Protein AF-A0A2V8X6X8-F1 (afdb_monomer)

Secondary structure (DSSP, 8-state):
-----PPPPPHHHHHHHHHHHHHHHHHT-GGGHHHHHHHHHGGGTTS--TT-HHHHHHHHHHHTHHHHHHHHHHHHHTHHHHHT-TT-SBTTTB----HHHHHHHHHHHHHHHHHHHHHHHHHH-THHHHHHHHHHHHHHHHH-TTT-GGGSTTHHHHGGGGGGHHHHHHHHHTTPPPPPHHHHHHHHHHHHHHHHHHHHHHHHHHHHTT---HHHHH-HHHHHHHHHHHHHHHHHHS--SSSSSSSSSS--

Mean predicted aligned error: 9.73 Å

Sequence (252 aa):
MSEAAQAPPSVASRQQSHSYLVFLLQVSRPGLWSTTSLFYLMPLGHADILHSGKLWLGLVFVLFPLGFLLYGVNDIVDAESDSLNPRKGTFMFGSRGAREQLAALKWQIAAVQVPFVAAFYFFVGPRILWWYAVLLLAVGLYNAPKIAWKGRPPFDVLIQASYLLVFVLSSWLNNARQLPWQTFLFGAMFAMHSHIFGEVMDIEPDRLSGWRTTATVIGRVRAKFLIAAFLCRHRSAVVPGRCDLAMERACL

Foldseek 3Di:
DDDPDDDDDDPVVVVVVVVLVVQLLLLLLQVCLVVLLCLLCVLPVVDPCPVPPLSVLLSVCSRRLLSLLLRLLVCLLCLPVLCPDPPAPDSHNHHNDDNVSSVCSVVVSVVSVVVSLVVCCVQQNPVVVVLVVLSVVLSCQCRPPVRVLCQPPPSVLQSLLNSNSSQVSSCRSRVGDRDDVLVSLLSSLVSRLVSLVVCLVCLVVCVVVVGHHPCVVCHNVVSVVSSVVSVVVNVVSVDPDDDPPPPPPPPD

Structure (mmCIF, N/CA/C/O backbone):
data_AF-A0A2V8X6X8-F1
#
_entry.id   AF-A0A2V8X6X8-F1
#
loop_
_atom_site.group_PDB
_atom_site.id
_atom_site.type_symbol
_atom_site.label_atom_id
_atom_site.label_alt_id
_atom_site.label_comp_id
_atom_site.label_asym_id
_atom_site.label_entity_id
_atom_site.label_seq_id
_atom_site.pdbx_PDB_ins_code
_atom_site.Cartn_x
_atom_site.Cartn_y
_atom_site.Cartn_z
_atom_site.occupancy
_atom_site.B_iso_or_equiv
_atom_site.auth_seq_id
_atom_site.auth_comp_id
_atom_site.auth_asym_id
_atom_site.auth_atom_id
_atom_site.pdbx_PDB_model_num
ATOM 1 N N . MET A 1 1 ? -10.905 40.682 -30.755 1.00 42.91 1 MET A N 1
ATOM 2 C CA . MET A 1 1 ? -10.620 39.429 -30.024 1.00 42.91 1 MET A CA 1
ATOM 3 C C . MET A 1 1 ? -10.388 39.827 -28.576 1.00 42.91 1 MET A C 1
ATOM 5 O O . MET A 1 1 ? -9.349 40.394 -28.286 1.00 42.91 1 MET A O 1
ATOM 9 N N . SER A 1 2 ? -11.416 39.720 -27.728 1.00 42.62 2 SER A N 1
ATOM 10 C CA . SER A 1 2 ? -11.336 40.126 -26.318 1.00 42.62 2 SER A CA 1
ATOM 11 C C . SER A 1 2 ? -10.876 38.924 -25.501 1.00 42.62 2 SER A C 1
ATOM 13 O O . SER A 1 2 ? -11.567 37.910 -25.428 1.00 42.62 2 SER A O 1
ATOM 15 N N . GLU A 1 3 ? -9.663 39.031 -24.978 1.00 49.75 3 GLU A N 1
ATOM 16 C CA . GLU A 1 3 ? -9.026 38.069 -24.093 1.00 49.75 3 GLU A CA 1
ATOM 17 C C . GLU A 1 3 ? -9.625 38.254 -22.693 1.00 49.75 3 GLU A C 1
ATOM 19 O O . GLU A 1 3 ? -9.364 39.240 -22.003 1.00 49.75 3 GLU A O 1
ATOM 24 N N . ALA A 1 4 ? -10.525 37.348 -22.308 1.00 44.94 4 ALA A N 1
ATOM 25 C CA . ALA A 1 4 ? -11.130 37.345 -20.985 1.00 44.94 4 ALA A CA 1
ATOM 26 C C . ALA A 1 4 ? -10.070 36.942 -19.948 1.00 44.94 4 ALA A C 1
ATOM 28 O O . ALA A 1 4 ? -9.785 35.759 -19.761 1.00 44.94 4 ALA A O 1
ATOM 29 N N . ALA A 1 5 ? -9.485 37.931 -19.274 1.00 51.09 5 ALA A N 1
ATOM 30 C CA . ALA A 1 5 ? -8.603 37.717 -18.135 1.00 51.09 5 ALA A CA 1
ATOM 31 C C . ALA A 1 5 ? -9.381 37.024 -17.001 1.00 51.09 5 ALA A C 1
ATOM 33 O O . ALA A 1 5 ? -10.280 37.605 -16.390 1.00 51.09 5 ALA A O 1
ATOM 34 N N . GLN A 1 6 ? -9.050 35.760 -16.732 1.00 53.00 6 GLN A N 1
ATOM 35 C CA . GLN A 1 6 ? -9.602 35.001 -15.613 1.00 53.00 6 GLN A CA 1
ATOM 36 C C . GLN A 1 6 ? -9.191 35.643 -14.285 1.00 53.00 6 GLN A C 1
ATOM 38 O O . GLN A 1 6 ? -8.009 35.740 -13.957 1.00 53.00 6 GLN A O 1
ATOM 43 N N . ALA A 1 7 ? -10.189 36.085 -13.518 1.00 55.59 7 ALA A N 1
ATOM 44 C CA . ALA A 1 7 ? -9.989 36.623 -12.181 1.00 55.59 7 ALA A CA 1
ATOM 45 C C . ALA A 1 7 ? -9.313 35.574 -11.271 1.00 55.59 7 ALA A C 1
ATOM 47 O O . ALA A 1 7 ? -9.663 34.390 -11.332 1.00 55.59 7 ALA A O 1
ATOM 48 N N . PRO A 1 8 ? -8.355 35.974 -10.415 1.00 59.12 8 PRO A N 1
ATOM 49 C CA . PRO A 1 8 ? -7.640 35.037 -9.562 1.00 59.12 8 PRO A CA 1
ATOM 50 C C . PRO A 1 8 ? -8.593 34.362 -8.558 1.00 59.12 8 PRO A C 1
ATOM 52 O O . PRO A 1 8 ? -9.495 35.015 -8.029 1.00 59.12 8 PRO A O 1
ATOM 55 N N . PRO A 1 9 ? -8.390 33.067 -8.248 1.00 59.31 9 PRO A N 1
ATOM 56 C CA . PRO A 1 9 ? -9.259 32.327 -7.337 1.00 59.31 9 PRO A CA 1
ATOM 57 C C . PRO A 1 9 ? -9.302 32.987 -5.952 1.00 59.31 9 PRO A C 1
ATOM 59 O O . PRO A 1 9 ? -8.257 33.343 -5.392 1.00 59.31 9 PRO A O 1
ATOM 62 N N . SER A 1 10 ? -10.517 33.131 -5.410 1.00 68.19 10 SER A N 1
ATOM 63 C CA . SER A 1 10 ? -10.802 33.779 -4.124 1.00 68.19 10 SER A CA 1
ATOM 64 C C . SER A 1 10 ? -10.086 33.085 -2.958 1.00 68.19 10 SER A C 1
ATOM 66 O O . SER A 1 10 ? -9.836 31.879 -2.991 1.00 68.19 10 SER A O 1
ATOM 68 N N . VAL A 1 11 ? -9.769 33.823 -1.892 1.00 64.81 11 VAL A N 1
ATOM 69 C CA . VAL A 1 11 ? -9.027 33.308 -0.721 1.00 64.81 11 VAL A CA 1
ATOM 70 C C . VAL A 1 11 ? -9.691 32.068 -0.098 1.00 64.81 11 VAL A C 1
ATOM 72 O O . VAL A 1 11 ? -8.996 31.108 0.236 1.00 64.81 11 VAL A O 1
ATOM 75 N N . ALA A 1 12 ? -11.027 32.034 -0.038 1.00 60.25 12 ALA A N 1
ATOM 76 C CA . ALA A 1 12 ? -11.796 30.886 0.447 1.00 60.25 12 ALA A CA 1
ATOM 77 C C . ALA A 1 12 ? -11.585 29.629 -0.420 1.00 60.25 12 ALA A C 1
ATOM 79 O O . ALA A 1 12 ? -11.363 28.541 0.108 1.00 60.25 12 ALA A O 1
ATOM 80 N N . SER A 1 13 ? -11.553 29.783 -1.750 1.00 61.00 13 SER A N 1
ATOM 81 C CA . SER A 1 13 ? -11.294 28.666 -2.670 1.00 61.00 13 SER A CA 1
ATOM 82 C C . SER A 1 13 ? -9.873 28.102 -2.530 1.00 61.00 13 SER A C 1
ATOM 84 O O . SER A 1 13 ? -9.681 26.885 -2.590 1.00 61.00 13 SER A O 1
ATOM 86 N N . ARG A 1 14 ? -8.870 28.956 -2.261 1.00 58.09 14 ARG A N 1
ATOM 87 C CA . ARG A 1 14 ? -7.490 28.514 -1.986 1.00 58.09 14 ARG A CA 1
ATOM 88 C C . ARG A 1 14 ? -7.377 27.769 -0.660 1.00 58.09 14 ARG A C 1
ATOM 90 O O . ARG A 1 14 ? -6.725 26.730 -0.615 1.00 58.09 14 ARG A O 1
ATOM 97 N N . GLN A 1 15 ? -8.019 28.266 0.398 1.00 60.56 15 GLN A N 1
ATOM 98 C CA . GLN A 1 15 ? -8.031 27.595 1.702 1.00 60.56 15 GLN A CA 1
ATOM 99 C C . GLN A 1 15 ? -8.716 26.228 1.623 1.00 60.56 15 GLN A C 1
ATOM 101 O O . GLN A 1 15 ? -8.165 25.243 2.103 1.00 60.56 15 GLN A O 1
ATOM 106 N N . GLN A 1 16 ? -9.851 26.139 0.929 1.00 67.12 16 GLN A N 1
ATOM 107 C CA . GLN A 1 16 ? -10.566 24.880 0.727 1.00 67.12 16 GLN A CA 1
ATOM 108 C C . GLN A 1 16 ? -9.752 23.874 -0.103 1.00 67.12 16 GLN A C 1
ATOM 110 O O . GLN A 1 16 ? -9.693 22.693 0.239 1.00 67.12 16 GLN A O 1
ATOM 115 N N . SER A 1 17 ? -9.053 24.345 -1.140 1.00 65.44 17 SER A N 1
ATOM 116 C CA . SER A 1 17 ? -8.149 23.513 -1.948 1.00 65.44 17 SER A CA 1
ATOM 117 C C . SER A 1 17 ? -6.960 22.999 -1.132 1.00 65.44 17 SER A C 1
ATOM 119 O O . SER A 1 17 ? -6.608 21.826 -1.221 1.00 65.44 17 SER A O 1
ATOM 121 N N . HIS A 1 18 ? -6.365 23.846 -0.288 1.00 66.31 18 HIS A N 1
ATOM 122 C CA . HIS A 1 18 ? -5.263 23.454 0.590 1.00 66.31 18 HIS A CA 1
ATOM 123 C C . HIS A 1 18 ? -5.708 22.414 1.627 1.00 66.31 18 HIS A C 1
ATOM 125 O O . HIS A 1 18 ? -5.052 21.386 1.791 1.00 66.31 18 HIS A O 1
ATOM 131 N N . SER A 1 19 ? -6.862 22.621 2.267 1.00 76.81 19 SER A N 1
ATOM 132 C CA . SER A 1 19 ? -7.458 21.640 3.181 1.00 76.81 19 SER A CA 1
ATOM 133 C C . SER A 1 19 ? -7.738 20.303 2.494 1.00 76.81 19 SER A C 1
ATOM 135 O O . SER A 1 19 ? -7.561 19.249 3.103 1.00 76.81 19 SER A O 1
ATOM 137 N N . TYR A 1 20 ? -8.114 20.327 1.214 1.00 79.69 20 TYR A N 1
ATOM 138 C CA . TYR A 1 20 ? -8.354 19.116 0.438 1.00 79.69 20 TYR A CA 1
ATOM 139 C C . TYR A 1 20 ? -7.067 18.375 0.055 1.00 79.69 20 TYR A C 1
ATOM 141 O O . TYR A 1 20 ? -7.004 17.154 0.165 1.00 79.69 20 TYR A O 1
ATOM 149 N N . LEU A 1 21 ? -6.006 19.088 -0.329 1.00 80.44 21 LEU A N 1
ATOM 150 C CA . LEU A 1 21 ? -4.700 18.470 -0.588 1.00 80.44 21 LEU A CA 1
ATOM 151 C C . LEU A 1 21 ? -4.110 17.842 0.678 1.00 80.44 21 LEU A C 1
ATOM 153 O O . LEU A 1 21 ? -3.600 16.723 0.632 1.00 80.44 21 LEU A O 1
ATOM 157 N N . VAL A 1 22 ? -4.232 18.524 1.820 1.00 79.19 22 VAL A N 1
ATOM 158 C CA . VAL A 1 22 ? -3.830 17.976 3.123 1.00 79.19 22 VAL A CA 1
ATOM 159 C C . VAL A 1 22 ? -4.633 16.718 3.451 1.00 79.19 22 VAL A C 1
ATOM 161 O O . VAL A 1 22 ? -4.045 15.733 3.891 1.00 79.19 22 VAL A O 1
ATOM 164 N N . PHE A 1 23 ? -5.940 16.708 3.178 1.00 80.12 23 PHE A N 1
ATOM 165 C CA . PHE A 1 23 ? -6.784 15.520 3.318 1.00 80.12 23 PHE A CA 1
ATOM 166 C C . PHE A 1 23 ? -6.258 14.345 2.475 1.00 80.12 23 PHE A C 1
ATOM 168 O O . PHE A 1 23 ? -6.024 13.265 3.017 1.00 80.12 23 PHE A O 1
ATOM 175 N N . LEU A 1 24 ? -5.983 14.555 1.183 1.00 80.75 24 LEU A N 1
ATOM 176 C CA . LEU A 1 24 ? -5.464 13.501 0.301 1.00 80.75 24 LEU A CA 1
ATOM 177 C C . LEU A 1 24 ? -4.102 12.971 0.769 1.00 80.75 24 LEU A C 1
ATOM 179 O O . LEU A 1 24 ? -3.859 11.762 0.750 1.00 80.75 24 LEU A O 1
ATOM 183 N N . LEU A 1 25 ? -3.224 13.861 1.239 1.00 80.69 25 LEU A N 1
ATOM 184 C CA . LEU A 1 25 ? -1.946 13.467 1.824 1.00 80.69 25 LEU A CA 1
ATOM 185 C C . LEU A 1 25 ? -2.148 12.644 3.096 1.00 80.69 25 LEU A C 1
ATOM 187 O O . LEU A 1 25 ? -1.533 11.593 3.221 1.00 80.69 25 LEU A O 1
ATOM 191 N N . GLN A 1 26 ? -3.034 13.052 4.005 1.00 81.19 26 GLN A N 1
ATOM 192 C CA . GLN A 1 26 ? -3.334 12.293 5.223 1.00 81.19 26 GLN A CA 1
ATOM 193 C C . GLN A 1 26 ? -3.868 10.890 4.923 1.00 81.19 26 GLN A C 1
ATOM 195 O O . GLN A 1 26 ? -3.451 9.941 5.586 1.00 81.19 26 GLN A O 1
ATOM 200 N N . VAL A 1 27 ? -4.723 10.737 3.905 1.00 80.75 27 VAL A N 1
ATOM 201 C CA . VAL A 1 27 ? -5.227 9.424 3.462 1.00 80.75 27 VAL A CA 1
ATOM 202 C C . VAL A 1 27 ? -4.080 8.494 3.058 1.00 80.75 27 VAL A C 1
ATOM 204 O O . VAL A 1 27 ? -4.106 7.317 3.393 1.00 80.75 27 VAL A O 1
ATOM 207 N N . SER A 1 28 ? -3.028 9.005 2.410 1.00 80.62 28 SER A N 1
ATOM 208 C CA . SER A 1 28 ? -1.862 8.186 2.029 1.00 80.62 28 SER A CA 1
ATOM 209 C C . SER A 1 28 ? -0.979 7.733 3.208 1.00 80.62 28 SER A C 1
ATOM 211 O O . SER A 1 28 ? -0.068 6.930 3.008 1.00 80.62 28 SER A O 1
ATOM 213 N N . ARG A 1 29 ? -1.250 8.234 4.423 1.00 82.75 29 ARG A N 1
ATOM 214 C CA . ARG A 1 29 ? -0.524 7.988 5.683 1.00 82.75 29 ARG A CA 1
ATOM 215 C C . ARG A 1 29 ? 1.004 8.165 5.564 1.00 82.75 29 ARG A C 1
ATOM 217 O O . ARG A 1 29 ? 1.739 7.178 5.667 1.00 82.75 29 ARG A O 1
ATOM 224 N N . PRO A 1 30 ? 1.512 9.411 5.430 1.00 79.88 30 PRO A N 1
ATOM 225 C CA . PRO A 1 30 ? 2.942 9.711 5.308 1.00 79.88 30 PRO A CA 1
ATOM 226 C C . PRO A 1 30 ? 3.818 9.141 6.420 1.00 79.88 30 PRO A C 1
ATOM 228 O O . PRO A 1 30 ? 4.992 8.860 6.208 1.00 79.88 30 PRO A O 1
ATOM 231 N N . GLY A 1 31 ? 3.236 8.884 7.590 1.00 77.56 31 GLY A N 1
ATOM 232 C CA . GLY A 1 31 ? 3.903 8.167 8.672 1.00 77.56 31 GLY A CA 1
ATOM 233 C C . GLY A 1 31 ? 4.464 6.791 8.308 1.00 77.56 31 GLY A C 1
ATOM 234 O O . GLY A 1 31 ? 5.448 6.350 8.895 1.00 77.56 31 GLY A O 1
ATOM 235 N N . LEU A 1 32 ? 3.843 6.110 7.343 1.00 83.50 32 LEU A N 1
ATOM 236 C CA . LEU A 1 32 ? 4.162 4.732 6.958 1.00 83.50 32 LEU A CA 1
ATOM 237 C C . LEU A 1 32 ? 5.026 4.652 5.690 1.00 83.50 32 LEU A C 1
ATOM 239 O O . LEU A 1 32 ? 5.457 3.569 5.293 1.00 83.50 32 LEU A O 1
ATOM 243 N N . TRP A 1 33 ? 5.334 5.802 5.089 1.00 87.31 33 TRP A N 1
ATOM 244 C CA . TRP A 1 33 ? 6.162 5.935 3.890 1.00 87.31 33 TRP A CA 1
ATOM 245 C C . TRP A 1 33 ? 7.582 5.410 4.070 1.00 87.31 33 TRP A C 1
ATOM 247 O O . TRP A 1 33 ? 8.167 4.858 3.140 1.00 87.31 33 TRP A O 1
ATOM 257 N N . SER A 1 34 ? 8.140 5.551 5.272 1.00 86.94 34 SER A N 1
ATOM 258 C CA . SER A 1 34 ? 9.465 5.024 5.606 1.00 86.94 34 SER A CA 1
ATOM 259 C C . SER A 1 34 ? 9.525 3.509 5.409 1.00 86.94 34 SER A C 1
ATOM 261 O O . SER A 1 34 ? 10.457 2.998 4.794 1.00 86.94 34 SER A O 1
ATOM 263 N N . THR A 1 35 ? 8.492 2.790 5.850 1.00 88.06 35 THR A N 1
ATOM 264 C CA . THR A 1 35 ? 8.431 1.328 5.751 1.00 88.06 35 THR A CA 1
ATOM 265 C C . THR A 1 35 ? 8.287 0.877 4.300 1.00 88.06 35 THR A C 1
ATOM 267 O O . THR A 1 35 ? 9.029 0.001 3.853 1.00 88.06 35 THR A O 1
ATOM 270 N N . THR A 1 36 ? 7.389 1.501 3.529 1.00 90.25 36 THR A N 1
ATOM 271 C CA . THR A 1 36 ? 7.204 1.145 2.112 1.00 90.25 36 THR A CA 1
ATOM 272 C C . THR A 1 36 ? 8.429 1.494 1.267 1.00 90.25 36 THR A C 1
ATOM 274 O O . THR A 1 36 ? 8.799 0.719 0.385 1.00 90.25 36 THR A O 1
ATOM 277 N N . SER A 1 37 ? 9.118 2.593 1.587 1.00 92.38 37 SER A N 1
ATOM 278 C CA . SER A 1 37 ? 10.388 2.969 0.953 1.00 92.38 37 SER A CA 1
ATOM 279 C C . SER A 1 37 ? 11.492 1.963 1.246 1.00 92.38 37 SER A C 1
ATOM 281 O O . SER A 1 37 ? 12.171 1.524 0.323 1.00 92.38 37 SER A O 1
ATOM 283 N N . LEU A 1 38 ? 11.649 1.547 2.509 1.00 91.94 38 LEU A N 1
ATOM 284 C CA . LEU A 1 38 ? 12.618 0.513 2.885 1.00 91.94 38 LEU A CA 1
ATOM 285 C C . LEU A 1 38 ? 12.359 -0.783 2.118 1.00 91.94 38 LEU A C 1
ATOM 287 O O . LEU A 1 38 ? 13.295 -1.391 1.602 1.00 91.94 38 LEU A O 1
ATOM 291 N N . PHE A 1 39 ? 11.091 -1.177 1.987 1.00 94.19 39 PHE A N 1
ATOM 292 C CA . PHE A 1 39 ? 10.737 -2.377 1.241 1.00 94.19 39 PHE A CA 1
ATOM 293 C C . PHE A 1 39 ? 11.070 -2.241 -0.246 1.00 94.19 39 PHE A C 1
ATOM 295 O O . PHE A 1 39 ? 11.616 -3.162 -0.849 1.00 94.19 39 PHE A O 1
ATOM 302 N N . TYR A 1 40 ? 10.786 -1.083 -0.838 1.00 95.25 40 TYR A N 1
ATOM 303 C CA . TYR A 1 40 ? 11.071 -0.826 -2.245 1.00 95.25 40 TYR A CA 1
ATOM 304 C C . TYR A 1 40 ? 12.571 -0.741 -2.544 1.00 95.25 40 TYR A C 1
ATOM 306 O O . TYR A 1 40 ? 13.014 -1.220 -3.583 1.00 95.25 40 TYR A O 1
ATOM 314 N N . LEU A 1 41 ? 13.372 -0.188 -1.637 1.00 93.88 41 LEU A N 1
ATOM 315 C CA . LEU A 1 41 ? 14.819 -0.066 -1.817 1.00 93.88 41 LEU A CA 1
ATOM 316 C C . LEU A 1 41 ? 15.573 -1.373 -1.524 1.00 93.88 41 LEU A C 1
ATOM 318 O O . LEU A 1 41 ? 16.690 -1.546 -2.006 1.00 93.88 41 LEU A O 1
ATOM 322 N N . MET A 1 42 ? 14.976 -2.315 -0.786 1.00 92.19 42 MET A N 1
ATOM 323 C CA . MET A 1 42 ? 15.645 -3.551 -0.360 1.00 92.19 42 MET A CA 1
ATOM 324 C C . MET A 1 42 ? 16.237 -4.386 -1.517 1.00 92.19 42 MET A C 1
ATOM 326 O O . MET A 1 42 ? 17.394 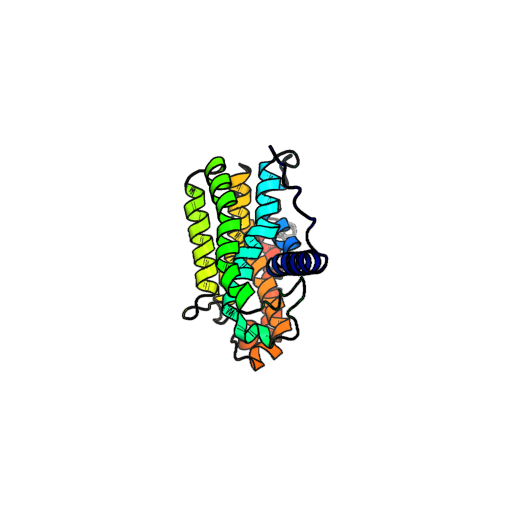-4.792 -1.400 1.00 92.19 42 MET A O 1
ATOM 330 N N . PRO A 1 43 ? 15.547 -4.617 -2.655 1.00 91.69 43 PRO A N 1
ATOM 331 C CA . PRO A 1 43 ? 16.139 -5.320 -3.800 1.00 91.69 43 PRO A CA 1
ATOM 332 C C . PRO A 1 43 ? 17.256 -4.552 -4.518 1.00 91.69 43 PRO A C 1
ATOM 334 O O . PRO A 1 43 ? 17.947 -5.125 -5.356 1.00 91.69 43 PRO A O 1
ATOM 337 N N . LEU A 1 44 ? 17.413 -3.260 -4.225 1.00 91.00 44 LEU A N 1
ATOM 338 C CA . LEU A 1 44 ? 18.216 -2.328 -5.009 1.00 91.00 44 LEU A CA 1
ATOM 339 C C . LEU A 1 44 ? 19.523 -1.905 -4.324 1.00 91.00 44 LEU A C 1
ATOM 341 O O . LEU A 1 44 ? 20.312 -1.185 -4.926 1.00 91.00 44 LEU A O 1
ATOM 345 N N . GLY A 1 45 ? 19.784 -2.368 -3.097 1.00 81.31 45 GLY A N 1
ATOM 346 C CA . GLY A 1 45 ? 20.908 -1.906 -2.268 1.00 81.31 45 GLY A CA 1
ATOM 347 C C . GLY A 1 45 ? 22.321 -2.124 -2.833 1.00 81.31 45 GLY A C 1
ATOM 348 O O . GLY A 1 45 ? 23.277 -1.630 -2.250 1.00 81.31 45 GLY A O 1
ATOM 349 N N . HIS A 1 46 ? 22.466 -2.842 -3.950 1.00 70.56 46 HIS A N 1
ATOM 350 C CA . HIS A 1 46 ? 23.753 -3.133 -4.595 1.00 70.56 46 HIS A CA 1
ATOM 351 C C . HIS A 1 46 ? 23.911 -2.471 -5.973 1.00 70.56 46 HIS A C 1
ATOM 353 O O . HIS A 1 46 ? 24.883 -2.751 -6.669 1.00 70.56 46 HIS A O 1
ATOM 359 N N . ALA A 1 47 ? 22.947 -1.656 -6.407 1.00 72.50 47 ALA A N 1
ATOM 360 C CA . ALA A 1 47 ? 22.910 -1.119 -7.760 1.00 72.50 47 ALA A CA 1
ATOM 361 C C . ALA A 1 47 ? 23.089 0.407 -7.757 1.00 72.50 47 ALA A C 1
ATOM 363 O O . ALA A 1 47 ? 22.460 1.109 -6.965 1.00 72.50 47 ALA A O 1
ATOM 364 N N . ASP A 1 48 ? 23.913 0.930 -8.668 1.00 77.62 48 ASP A N 1
ATOM 365 C CA . ASP A 1 48 ? 23.996 2.372 -8.920 1.00 77.62 48 ASP A CA 1
ATOM 366 C C . ASP A 1 48 ? 22.799 2.813 -9.772 1.00 77.62 48 ASP A C 1
ATOM 368 O O . ASP A 1 48 ? 22.824 2.827 -11.003 1.00 77.62 48 ASP A O 1
ATOM 372 N N . ILE A 1 49 ? 21.682 3.049 -9.091 1.00 82.94 49 ILE A N 1
ATOM 373 C CA . ILE A 1 49 ? 20.376 3.287 -9.718 1.00 82.94 49 ILE A CA 1
ATOM 374 C C . ILE A 1 49 ? 19.753 4.620 -9.316 1.00 82.94 49 ILE A C 1
ATOM 376 O O . ILE A 1 49 ? 18.634 4.913 -9.735 1.00 82.94 49 ILE A O 1
ATOM 380 N N . LEU A 1 50 ? 20.456 5.444 -8.534 1.00 86.06 50 LEU A N 1
ATOM 381 C CA . LEU A 1 50 ? 19.951 6.756 -8.112 1.00 86.06 50 LEU A CA 1
ATOM 382 C C . LEU A 1 50 ? 19.678 7.675 -9.311 1.00 86.06 50 LEU A C 1
ATOM 384 O O . LEU A 1 50 ? 18.794 8.527 -9.255 1.00 86.06 50 LEU A O 1
ATOM 388 N N . HIS A 1 51 ? 20.380 7.451 -10.421 1.00 86.50 51 HIS A N 1
ATOM 389 C CA . HIS A 1 51 ? 20.193 8.165 -11.684 1.00 86.50 51 HIS A CA 1
ATOM 390 C C . HIS A 1 51 ? 19.033 7.624 -12.540 1.00 86.50 51 HIS A C 1
ATOM 392 O O . HIS A 1 51 ? 18.652 8.238 -13.535 1.00 86.50 51 HIS A O 1
ATOM 398 N N . SER A 1 52 ? 18.445 6.480 -12.179 1.00 89.88 52 SER A N 1
ATOM 399 C CA . SER A 1 52 ? 17.379 5.846 -12.953 1.00 89.88 52 SER A CA 1
ATOM 400 C C . SER A 1 52 ? 16.027 6.502 -12.686 1.00 89.88 52 SER A C 1
ATOM 402 O O . SER A 1 52 ? 15.506 6.458 -11.573 1.00 89.88 52 SER A O 1
ATOM 404 N N . GLY A 1 53 ? 15.373 7.012 -13.732 1.00 92.75 53 GLY A N 1
ATOM 405 C CA . GLY A 1 53 ? 13.988 7.489 -13.628 1.00 92.75 53 GLY A CA 1
ATOM 406 C C . GLY A 1 53 ? 13.003 6.404 -13.164 1.00 92.75 53 GLY A C 1
ATOM 407 O O . GLY A 1 53 ? 12.004 6.715 -12.520 1.00 92.75 53 GLY A O 1
ATOM 408 N N . LYS A 1 54 ? 13.305 5.119 -13.417 1.00 94.38 54 LYS A N 1
ATOM 409 C CA . LYS A 1 54 ? 12.471 3.984 -12.983 1.00 94.38 54 LYS A CA 1
ATOM 410 C C . LYS A 1 54 ? 12.473 3.814 -11.464 1.00 94.38 54 LYS A C 1
ATOM 412 O O . LYS A 1 54 ? 11.424 3.516 -10.891 1.00 94.38 54 LYS A O 1
ATOM 417 N N . LEU A 1 55 ? 13.617 4.068 -10.819 1.00 94.44 55 LEU A N 1
ATOM 418 C CA . LEU A 1 55 ? 13.727 4.050 -9.362 1.00 94.44 55 LEU A CA 1
ATOM 419 C C . LEU A 1 55 ? 12.745 5.059 -8.774 1.00 94.44 55 LEU A C 1
ATOM 421 O O . LEU A 1 55 ? 11.887 4.678 -7.980 1.00 94.44 55 LEU A O 1
ATOM 425 N N . TRP A 1 56 ? 12.853 6.318 -9.203 1.00 95.31 56 TRP A N 1
ATOM 426 C CA . TRP A 1 56 ? 12.041 7.419 -8.693 1.00 95.31 56 TRP A CA 1
ATOM 427 C C . TRP A 1 56 ? 10.559 7.242 -9.001 1.00 95.31 56 TRP A C 1
ATOM 429 O O . TRP A 1 56 ? 9.733 7.480 -8.125 1.00 95.31 56 TRP A O 1
ATOM 439 N N . LEU A 1 57 ? 10.214 6.748 -10.193 1.00 96.44 57 LEU A N 1
ATOM 440 C CA . LEU A 1 57 ? 8.832 6.437 -10.553 1.00 96.44 57 LEU A CA 1
ATOM 441 C C . LEU A 1 57 ? 8.205 5.436 -9.572 1.00 96.44 57 LEU A C 1
ATOM 443 O O . LEU A 1 57 ? 7.119 5.680 -9.045 1.00 96.44 57 LEU A O 1
ATOM 447 N N . GLY A 1 58 ? 8.887 4.319 -9.305 1.00 96.25 58 GLY A N 1
ATOM 448 C CA . GLY A 1 58 ? 8.385 3.332 -8.352 1.00 96.25 58 GLY A CA 1
ATOM 449 C C . GLY A 1 58 ? 8.444 3.819 -6.903 1.00 96.25 58 GLY A C 1
ATOM 450 O O . GLY A 1 58 ? 7.538 3.506 -6.137 1.00 96.25 58 GLY A O 1
ATOM 451 N N . LEU A 1 59 ? 9.428 4.646 -6.534 1.00 95.38 59 LEU A N 1
ATOM 452 C CA . LEU A 1 59 ? 9.507 5.235 -5.196 1.00 95.38 59 LEU A CA 1
ATOM 453 C C . LEU A 1 59 ? 8.313 6.163 -4.934 1.00 95.38 59 LEU A C 1
ATOM 455 O O . LEU A 1 59 ? 7.626 6.019 -3.927 1.00 95.38 59 LEU A O 1
ATOM 459 N N . VAL A 1 60 ? 8.005 7.058 -5.877 1.00 96.25 60 VAL A N 1
ATOM 460 C CA . VAL A 1 60 ? 6.810 7.910 -5.815 1.00 96.25 60 VAL A CA 1
ATOM 461 C C . VAL A 1 60 ? 5.556 7.051 -5.693 1.00 96.25 60 VAL A C 1
ATOM 463 O O . VAL A 1 60 ? 4.708 7.350 -4.854 1.00 96.25 60 VAL A O 1
ATOM 466 N N . PHE A 1 61 ? 5.465 5.964 -6.467 1.00 96.75 61 PHE A N 1
ATOM 467 C CA . PHE A 1 61 ? 4.339 5.036 -6.416 1.00 96.75 61 PHE A CA 1
ATOM 468 C C . PHE A 1 61 ? 4.139 4.390 -5.037 1.00 96.75 61 PHE A C 1
ATOM 470 O O . PHE A 1 61 ? 3.020 4.383 -4.526 1.00 96.75 61 PHE A O 1
ATOM 477 N N . VAL A 1 62 ? 5.193 3.846 -4.421 1.00 95.56 62 VAL A N 1
ATOM 478 C CA . VAL A 1 62 ? 5.074 3.153 -3.122 1.00 95.56 62 VAL A CA 1
ATOM 479 C C . VAL A 1 62 ? 4.847 4.107 -1.951 1.00 95.56 62 VAL A C 1
ATOM 481 O O . VAL A 1 62 ? 4.325 3.692 -0.916 1.00 95.56 62 VAL A O 1
ATOM 484 N N . LEU A 1 63 ? 5.242 5.369 -2.112 1.00 93.06 63 LEU A N 1
ATOM 485 C CA . LEU A 1 63 ? 5.019 6.428 -1.140 1.00 93.06 63 LEU A CA 1
ATOM 486 C C . LEU A 1 63 ? 3.561 6.879 -1.173 1.00 93.06 63 LEU A C 1
ATOM 488 O O . LEU A 1 63 ? 2.836 6.707 -0.198 1.00 93.06 63 LEU A O 1
ATOM 492 N N . PHE A 1 64 ? 3.107 7.414 -2.307 1.00 92.69 64 PHE A N 1
ATOM 493 C CA . PHE A 1 64 ? 1.810 8.078 -2.368 1.00 92.69 64 PHE A CA 1
ATOM 494 C C . PHE A 1 64 ? 0.701 7.207 -2.986 1.00 92.69 64 PHE A C 1
ATOM 496 O O . PHE A 1 64 ? -0.175 6.792 -2.228 1.00 92.69 64 PHE A O 1
ATOM 503 N N . PRO A 1 65 ? 0.699 6.858 -4.291 1.00 95.19 65 PRO A N 1
ATOM 504 C CA . PRO A 1 65 ? -0.369 6.068 -4.908 1.00 95.19 65 PRO A CA 1
ATOM 505 C C . PRO A 1 65 ? -0.693 4.754 -4.193 1.00 95.19 65 PRO A C 1
ATOM 507 O O . PRO A 1 65 ? -1.867 4.451 -3.985 1.00 95.19 65 PRO A O 1
ATOM 510 N N . LEU A 1 66 ? 0.317 3.970 -3.807 1.00 94.69 66 LEU A N 1
ATOM 511 C CA . LEU A 1 66 ? 0.114 2.690 -3.131 1.00 94.69 66 LEU A CA 1
ATOM 512 C C . LEU A 1 66 ? -0.551 2.893 -1.769 1.00 94.69 66 LEU A C 1
ATOM 514 O O . LEU A 1 66 ? -1.585 2.285 -1.510 1.00 94.69 66 LEU A O 1
ATOM 518 N N . GLY A 1 67 ? -0.010 3.781 -0.928 1.00 91.69 67 GLY A N 1
ATOM 519 C CA . GLY A 1 67 ? -0.620 4.122 0.359 1.00 91.69 67 GLY A CA 1
ATOM 520 C C . GLY A 1 67 ? -2.039 4.664 0.188 1.00 91.69 67 GLY A C 1
ATOM 521 O O . GLY A 1 67 ? -2.954 4.249 0.892 1.00 91.69 67 GLY A O 1
ATOM 522 N N . PHE A 1 68 ? -2.252 5.516 -0.815 1.00 90.75 68 PHE A N 1
ATOM 523 C CA . PHE A 1 68 ? -3.557 6.077 -1.147 1.00 90.75 68 PHE A CA 1
ATOM 524 C C . PHE A 1 68 ? -4.581 5.003 -1.548 1.00 90.75 68 PHE A C 1
ATOM 526 O O . PHE A 1 68 ? -5.739 5.095 -1.159 1.00 90.75 68 PHE A O 1
ATOM 533 N N . LEU A 1 69 ? -4.168 3.944 -2.252 1.00 93.44 69 LEU A N 1
ATOM 534 C CA . LEU A 1 69 ? -5.022 2.788 -2.538 1.00 93.44 69 LEU A CA 1
ATOM 535 C C . LEU A 1 69 ? -5.292 1.951 -1.280 1.00 93.44 69 LEU A C 1
ATOM 537 O O . LEU A 1 69 ? -6.451 1.687 -0.966 1.00 93.44 69 LEU A O 1
ATOM 541 N N . LEU A 1 70 ? -4.243 1.527 -0.567 1.00 91.69 70 LEU A N 1
ATOM 542 C CA . LEU A 1 70 ? -4.366 0.625 0.584 1.00 91.69 70 LEU A CA 1
ATOM 543 C C . LEU A 1 70 ? -5.206 1.255 1.703 1.00 91.69 70 LEU A C 1
ATOM 545 O O . LEU A 1 70 ? -6.165 0.655 2.191 1.00 91.69 70 LEU A O 1
ATOM 549 N N . TYR A 1 71 ? -4.846 2.477 2.091 1.00 88.25 71 TYR A N 1
ATOM 550 C CA . TYR A 1 71 ? -5.464 3.188 3.202 1.00 88.25 71 TYR A CA 1
ATOM 551 C C . TYR A 1 71 ? -6.705 3.963 2.776 1.00 88.25 71 TYR A C 1
ATOM 553 O O . TYR A 1 71 ? -7.643 4.046 3.556 1.00 88.25 71 TYR A O 1
ATOM 561 N N . GLY A 1 72 ? -6.775 4.462 1.539 1.00 86.62 72 GLY A N 1
ATOM 562 C CA . GLY A 1 72 ? -7.981 5.128 1.049 1.00 86.62 72 GLY A CA 1
ATOM 563 C C . GLY A 1 72 ? -9.162 4.173 0.909 1.00 86.62 72 GLY A C 1
ATOM 564 O O . GLY A 1 72 ? -10.268 4.521 1.309 1.00 86.62 72 GLY A O 1
ATOM 565 N N . VAL A 1 73 ? -8.950 2.939 0.431 1.00 87.25 73 VAL A N 1
ATOM 566 C CA . VAL A 1 73 ? -10.018 1.919 0.436 1.00 87.25 73 VAL A CA 1
ATOM 567 C C . VAL A 1 73 ? -10.417 1.552 1.867 1.00 87.25 73 VAL A C 1
ATOM 569 O O . VAL A 1 73 ? -11.603 1.370 2.137 1.00 87.25 73 VAL A O 1
ATOM 572 N N . ASN A 1 74 ? -9.451 1.479 2.785 1.00 87.12 74 ASN A N 1
ATOM 573 C CA . ASN A 1 74 ? -9.720 1.232 4.198 1.00 87.12 74 ASN A CA 1
ATOM 574 C C . ASN A 1 74 ? -10.582 2.344 4.823 1.00 87.12 74 ASN A C 1
ATOM 576 O O . ASN A 1 74 ? -11.625 2.035 5.390 1.00 87.12 74 ASN A O 1
ATOM 580 N N . ASP A 1 75 ? -10.215 3.611 4.624 1.00 84.06 75 ASP A N 1
ATOM 581 C CA . ASP A 1 75 ? -10.945 4.777 5.138 1.00 84.06 75 ASP A CA 1
ATOM 582 C C . ASP A 1 75 ? -12.368 4.890 4.524 1.00 84.06 75 ASP A C 1
ATOM 584 O O . ASP A 1 75 ? -13.289 5.364 5.186 1.00 84.06 75 ASP A O 1
ATOM 588 N N . ILE A 1 76 ? -12.594 4.429 3.280 1.00 84.12 76 ILE A N 1
ATOM 589 C CA . ILE A 1 76 ? -13.945 4.365 2.673 1.00 84.12 76 ILE A CA 1
ATOM 590 C C . ILE A 1 76 ? -14.821 3.325 3.378 1.00 84.12 76 ILE A C 1
ATOM 592 O O . ILE A 1 76 ? -15.999 3.581 3.626 1.00 84.12 76 ILE A O 1
ATOM 596 N N . VAL A 1 77 ? -14.273 2.140 3.656 1.00 83.31 77 VAL A N 1
ATOM 597 C CA . VAL A 1 77 ? -15.032 1.041 4.271 1.00 83.31 77 VAL A CA 1
ATOM 598 C C . VAL A 1 77 ? -15.292 1.303 5.753 1.00 83.31 77 VAL A C 1
ATOM 600 O O . VAL A 1 77 ? -16.388 1.021 6.230 1.00 83.31 77 VAL A O 1
ATOM 603 N N . ASP A 1 78 ? -14.322 1.883 6.456 1.00 78.62 78 ASP A N 1
ATOM 604 C CA . ASP A 1 78 ? -14.383 2.129 7.901 1.00 78.62 78 ASP A CA 1
ATOM 605 C C . ASP A 1 78 ? -14.928 3.518 8.255 1.00 78.62 78 ASP A C 1
ATOM 607 O O . ASP A 1 78 ? -14.865 3.928 9.411 1.00 78.62 78 ASP A O 1
ATOM 611 N N . ALA A 1 79 ? -15.500 4.237 7.285 1.00 76.94 79 ALA A N 1
ATOM 612 C CA . ALA A 1 79 ? -15.959 5.619 7.423 1.00 76.94 79 ALA A CA 1
ATOM 613 C C . ALA A 1 79 ? -16.828 5.873 8.669 1.00 76.94 79 ALA A C 1
ATOM 615 O O . ALA A 1 79 ? -16.699 6.902 9.333 1.00 76.94 79 ALA A O 1
ATOM 616 N N . GLU A 1 80 ? -17.726 4.936 8.984 1.00 71.31 80 GLU A N 1
ATOM 617 C CA . GLU A 1 80 ? -18.632 5.042 10.127 1.00 71.31 80 GLU A CA 1
ATOM 618 C C . GLU A 1 80 ? -17.887 4.863 11.457 1.00 71.31 80 GLU A C 1
ATOM 620 O O . GLU A 1 80 ? -17.980 5.728 12.329 1.00 71.31 80 GLU A O 1
ATOM 625 N N . SER A 1 81 ? -17.072 3.812 11.592 1.00 67.12 81 SER A N 1
ATOM 626 C CA . SER A 1 81 ? -16.260 3.569 12.792 1.00 67.12 81 SER A CA 1
ATOM 627 C C . SER A 1 81 ? -15.171 4.627 13.001 1.00 67.12 81 SER A C 1
ATOM 629 O O . SER A 1 81 ? -14.902 5.033 14.131 1.00 67.12 81 SER A O 1
ATOM 631 N N . ASP A 1 82 ? -14.574 5.125 11.918 1.00 71.81 82 ASP A N 1
ATOM 632 C CA . ASP A 1 82 ? -13.496 6.114 11.954 1.00 71.81 82 ASP A CA 1
ATOM 633 C C . ASP A 1 82 ? -13.979 7.499 12.388 1.00 71.81 82 ASP A C 1
ATOM 635 O O . ASP A 1 82 ? -13.207 8.266 12.973 1.00 71.81 82 ASP A O 1
ATOM 639 N N . SER A 1 83 ? -15.259 7.810 12.163 1.00 66.69 83 SER A N 1
ATOM 640 C CA . SER A 1 83 ? -15.868 9.062 12.620 1.00 66.69 83 SER A CA 1
ATOM 641 C C . SER A 1 83 ? -15.846 9.210 14.149 1.00 66.69 83 SER A C 1
ATOM 643 O O . SER A 1 83 ? -15.768 10.329 14.659 1.00 66.69 83 SER A O 1
ATOM 645 N N . LEU A 1 84 ? -15.833 8.084 14.874 1.00 66.00 84 LEU A N 1
ATOM 646 C CA . LEU A 1 84 ? -15.843 8.021 16.336 1.00 66.00 84 LEU A CA 1
ATOM 647 C C . LEU A 1 84 ? -14.437 7.869 16.945 1.00 66.00 84 LEU A C 1
ATOM 649 O O . LEU A 1 84 ? -14.274 7.998 18.158 1.00 66.00 84 LEU A O 1
ATOM 653 N N . ASN A 1 85 ? -13.402 7.612 16.133 1.00 67.50 85 ASN A N 1
ATOM 654 C CA . ASN A 1 85 ? -12.062 7.305 16.632 1.00 67.50 85 ASN A CA 1
ATOM 655 C C . ASN A 1 85 ? -11.254 8.583 16.967 1.00 67.50 85 ASN A C 1
ATOM 657 O O . ASN A 1 85 ? -10.975 9.400 16.074 1.00 67.50 85 ASN A O 1
ATOM 661 N N . PRO A 1 86 ? -10.783 8.763 18.221 1.00 64.88 86 PRO A N 1
ATOM 662 C CA . PRO A 1 86 ? -10.032 9.950 18.637 1.00 64.88 86 PRO A CA 1
ATOM 663 C C . PRO A 1 86 ? -8.669 10.117 17.943 1.00 64.88 86 PRO A C 1
ATOM 665 O O . PRO A 1 86 ? -8.149 11.228 17.921 1.00 64.88 86 PRO A O 1
ATOM 668 N N . ARG A 1 87 ? -8.092 9.060 17.349 1.00 65.44 87 ARG A N 1
ATOM 669 C CA . ARG A 1 87 ? -6.745 9.082 16.735 1.00 65.44 87 ARG A CA 1
ATOM 670 C C . ARG A 1 87 ? -6.729 9.507 15.261 1.00 65.44 87 ARG A C 1
ATOM 672 O O . ARG A 1 87 ? -5.657 9.791 14.720 1.00 65.44 87 ARG A O 1
ATOM 679 N N . LYS A 1 88 ? -7.896 9.551 14.609 1.00 68.00 88 LYS A N 1
ATOM 680 C CA . LYS A 1 88 ? -8.056 9.982 13.209 1.00 68.00 88 LYS A CA 1
ATOM 681 C C . LYS A 1 88 ? -7.901 11.502 13.065 1.00 68.00 88 LYS A C 1
ATOM 683 O O . LYS A 1 88 ? -8.185 12.251 13.994 1.00 68.00 88 LYS A O 1
ATOM 688 N N . GLY A 1 89 ? -7.480 11.954 11.883 1.00 61.59 89 GLY A N 1
ATOM 689 C CA . GLY A 1 89 ? -7.174 13.361 11.579 1.00 61.59 89 GLY A CA 1
ATOM 690 C C . GLY A 1 89 ? -5.681 13.704 11.626 1.00 61.59 89 GLY A C 1
ATOM 691 O O . GLY A 1 89 ? -5.320 14.877 11.662 1.00 61.59 89 GLY A O 1
ATOM 692 N N . THR A 1 90 ? -4.806 12.694 11.630 1.00 72.44 90 THR A N 1
ATOM 693 C CA . THR A 1 90 ? -3.346 12.863 11.672 1.00 72.44 90 THR A CA 1
ATOM 694 C C . THR A 1 90 ? -2.685 12.207 10.462 1.00 72.44 90 THR A C 1
ATOM 696 O O . THR A 1 90 ? -3.230 11.287 9.854 1.00 72.44 90 THR A O 1
ATOM 699 N N . PHE A 1 91 ? -1.459 12.624 10.141 1.00 66.19 91 PHE A N 1
ATOM 700 C CA . PHE A 1 91 ? -0.670 12.021 9.058 1.00 66.19 91 PHE A CA 1
ATOM 701 C C . PHE A 1 91 ? -0.270 10.556 9.313 1.00 66.19 91 PHE A C 1
ATOM 703 O O . PHE A 1 91 ? 0.135 9.864 8.382 1.00 66.19 91 PHE A O 1
ATOM 710 N N . MET A 1 92 ? -0.374 10.072 10.556 1.00 60.88 92 MET A N 1
ATOM 711 C CA . MET A 1 92 ? -0.059 8.683 10.913 1.00 60.88 92 MET A CA 1
ATOM 712 C C . MET A 1 92 ? -1.274 7.758 10.765 1.00 60.88 92 MET A C 1
ATOM 714 O O . MET A 1 92 ? -1.125 6.624 10.319 1.00 60.88 92 MET A O 1
ATOM 718 N N . PHE A 1 93 ? -2.471 8.230 11.135 1.00 62.12 93 PHE A N 1
ATOM 719 C CA . PHE A 1 93 ? -3.664 7.380 11.278 1.00 62.12 93 PHE A CA 1
ATOM 720 C C . PHE A 1 93 ? -4.737 7.607 10.204 1.00 62.12 93 PHE A C 1
ATOM 722 O O . PHE A 1 93 ? -5.726 6.876 10.172 1.00 62.12 93 PHE A O 1
ATOM 729 N N . GLY A 1 94 ? -4.535 8.567 9.299 1.00 62.66 94 GLY A N 1
ATOM 730 C CA . GLY A 1 94 ? -5.481 8.884 8.231 1.00 62.66 94 GLY A CA 1
ATOM 731 C C . GLY A 1 94 ? -6.395 10.055 8.579 1.00 62.66 94 GLY A C 1
ATOM 732 O O . GLY A 1 94 ? -6.406 10.566 9.704 1.00 62.66 94 GLY A O 1
ATOM 733 N N . SER A 1 95 ? -7.151 10.505 7.584 1.00 67.19 95 SER A N 1
ATOM 734 C CA . SER A 1 95 ? -8.020 11.680 7.693 1.00 67.19 95 SER A CA 1
ATOM 735 C C . SER A 1 95 ? -9.372 11.355 8.346 1.00 67.19 95 SER A C 1
ATOM 737 O O . SER A 1 95 ? -9.808 10.206 8.358 1.00 67.19 95 SER A O 1
ATOM 739 N N . ARG A 1 96 ? -10.069 12.379 8.857 1.00 70.00 96 ARG A N 1
ATOM 740 C CA . ARG A 1 96 ? -11.516 12.306 9.121 1.00 70.00 96 ARG A CA 1
ATOM 741 C C . ARG A 1 96 ? -12.249 12.882 7.914 1.00 70.00 96 ARG A C 1
ATOM 743 O O . ARG A 1 96 ? -12.553 14.072 7.884 1.00 70.00 96 ARG A O 1
ATOM 750 N N . GLY A 1 97 ? -12.441 12.061 6.888 1.00 62.12 97 GLY A N 1
ATOM 751 C CA . GLY A 1 97 ? -13.119 12.492 5.669 1.00 62.12 97 GLY A CA 1
ATOM 752 C C . GLY A 1 97 ? -14.605 12.747 5.887 1.00 62.12 97 GLY A C 1
ATOM 753 O O . GLY A 1 97 ? -15.293 11.941 6.511 1.00 62.12 97 GLY A O 1
ATOM 754 N N . ALA A 1 98 ? -15.123 13.839 5.326 1.00 68.00 98 ALA A N 1
ATOM 755 C CA . ALA A 1 98 ? -16.566 14.014 5.187 1.00 68.00 98 ALA A CA 1
ATOM 756 C C . ALA A 1 98 ? -17.127 12.965 4.205 1.00 68.00 98 ALA A C 1
ATOM 758 O O . ALA A 1 98 ? -16.432 12.541 3.278 1.00 68.00 98 ALA A O 1
ATOM 759 N N . ARG A 1 99 ? -18.401 12.571 4.356 1.00 69.44 99 ARG A N 1
ATOM 760 C CA . ARG A 1 99 ? -19.048 11.553 3.495 1.00 69.44 99 ARG A CA 1
ATOM 761 C C . ARG A 1 99 ? -18.891 11.844 1.996 1.00 69.44 99 ARG A C 1
ATOM 763 O O . ARG A 1 99 ? -18.652 10.930 1.213 1.00 69.44 99 ARG A O 1
ATOM 770 N N . GLU A 1 100 ? -18.974 13.113 1.611 1.00 69.00 100 GLU A N 1
ATOM 771 C CA . GLU A 1 100 ? -18.803 13.577 0.228 1.00 69.00 100 GLU A CA 1
ATOM 772 C C . GLU A 1 100 ? -17.370 13.367 -0.286 1.00 69.00 100 GLU A C 1
ATOM 774 O O . GLU A 1 100 ? -17.169 12.912 -1.412 1.00 69.00 100 GLU A O 1
ATOM 779 N N . GLN A 1 101 ? -16.365 13.625 0.557 1.00 74.62 101 GLN A N 1
ATOM 780 C CA . GLN A 1 101 ? -14.956 13.411 0.219 1.00 74.62 101 GLN A CA 1
ATOM 781 C C . GLN A 1 101 ? -14.663 11.920 0.030 1.00 74.62 101 GLN A C 1
ATOM 783 O O . GLN A 1 101 ? -13.990 11.546 -0.927 1.00 74.62 101 GLN A O 1
ATOM 788 N N . LEU A 1 102 ? -15.227 11.061 0.884 1.00 75.31 102 LEU A N 1
ATOM 789 C CA . LEU A 1 102 ? -15.092 9.604 0.784 1.00 75.31 102 LEU A CA 1
ATOM 790 C C . LEU A 1 102 ? -15.816 9.031 -0.445 1.00 75.31 102 LEU A C 1
ATOM 792 O O . LEU A 1 102 ? -15.315 8.109 -1.087 1.00 75.31 102 LEU A O 1
ATOM 796 N N . ALA A 1 103 ? -16.960 9.605 -0.833 1.00 76.69 103 ALA A N 1
ATOM 797 C CA . ALA A 1 103 ? -17.672 9.205 -2.046 1.00 76.69 103 ALA A CA 1
ATOM 798 C C . ALA A 1 103 ? -16.869 9.511 -3.325 1.00 76.69 103 ALA A C 1
ATOM 800 O O . ALA A 1 103 ? -16.881 8.711 -4.268 1.00 76.69 103 ALA A O 1
ATOM 801 N N . ALA A 1 104 ? -16.151 10.639 -3.346 1.00 83.44 104 ALA A N 1
ATOM 802 C CA . ALA A 1 104 ? -15.237 11.005 -4.427 1.00 83.44 104 ALA A CA 1
ATOM 803 C C . ALA A 1 104 ? -13.929 10.193 -4.398 1.00 83.44 104 ALA A C 1
ATOM 805 O O . ALA A 1 104 ? -13.353 9.915 -5.453 1.00 83.44 104 ALA A O 1
ATOM 806 N N . LEU A 1 105 ? -13.489 9.763 -3.211 1.00 85.00 105 LEU A N 1
ATOM 807 C CA . LEU A 1 105 ? -12.187 9.137 -2.985 1.00 85.00 105 LEU A CA 1
ATOM 808 C C . LEU A 1 105 ? -11.949 7.901 -3.863 1.00 85.00 105 LEU A C 1
ATOM 810 O O . LEU A 1 105 ? -10.863 7.748 -4.414 1.00 85.00 105 LEU A O 1
ATOM 814 N N . LYS A 1 106 ? -12.968 7.064 -4.101 1.00 87.38 106 LYS A N 1
ATOM 815 C CA . LYS A 1 106 ? -12.847 5.892 -4.995 1.00 87.38 106 LYS A CA 1
ATOM 816 C C . LYS A 1 106 ? -12.417 6.264 -6.421 1.00 87.38 106 LYS A C 1
ATOM 818 O O . LYS A 1 106 ? -11.597 5.573 -7.023 1.00 87.38 106 LYS A O 1
ATOM 823 N N . TRP A 1 107 ? -12.943 7.369 -6.949 1.00 89.69 107 TRP A N 1
ATOM 824 C CA . TRP A 1 107 ? -12.622 7.846 -8.294 1.00 89.69 107 TRP A CA 1
ATOM 825 C C . TRP A 1 107 ? -11.239 8.476 -8.338 1.00 89.69 107 TRP A C 1
ATOM 827 O O . TRP A 1 107 ? -10.513 8.292 -9.308 1.00 89.69 107 TRP A O 1
ATOM 837 N N . GLN A 1 108 ? -10.845 9.160 -7.266 1.00 90.81 108 GLN A N 1
ATOM 838 C CA . GLN A 1 108 ? -9.505 9.721 -7.136 1.00 90.81 108 GLN A CA 1
ATOM 839 C C . GLN A 1 108 ? -8.448 8.630 -7.022 1.00 90.81 108 GLN A C 1
ATOM 841 O O . GLN A 1 108 ? -7.410 8.731 -7.667 1.00 90.81 108 GLN A O 1
ATOM 846 N N . ILE A 1 109 ? -8.720 7.566 -6.261 1.00 91.50 109 ILE A N 1
ATOM 847 C CA . ILE A 1 109 ? -7.843 6.396 -6.180 1.00 91.50 109 ILE A CA 1
ATOM 848 C C . ILE A 1 109 ? -7.662 5.813 -7.581 1.00 91.50 109 ILE A C 1
ATOM 850 O O . ILE A 1 109 ? -6.529 5.650 -8.023 1.00 91.50 109 ILE A O 1
ATOM 854 N N . ALA A 1 110 ? -8.752 5.572 -8.315 1.00 92.31 110 ALA A N 1
ATOM 855 C CA . ALA A 1 110 ? -8.669 5.072 -9.685 1.00 92.31 110 ALA A CA 1
ATOM 856 C C . ALA A 1 110 ? -7.863 6.016 -10.597 1.00 92.31 110 ALA A C 1
ATOM 858 O O . ALA A 1 110 ? -6.938 5.570 -11.273 1.00 92.31 110 ALA A O 1
ATOM 859 N N . ALA A 1 111 ? -8.149 7.320 -10.566 1.00 94.06 111 ALA A N 1
ATOM 860 C CA . ALA A 1 111 ? -7.468 8.321 -11.385 1.00 94.06 111 ALA A CA 1
ATOM 861 C C . ALA A 1 111 ? -5.961 8.408 -11.094 1.00 94.06 111 ALA A C 1
ATOM 863 O O . ALA A 1 111 ? -5.168 8.529 -12.023 1.00 94.06 111 ALA A O 1
ATOM 864 N N . VAL A 1 112 ? -5.558 8.303 -9.824 1.00 94.50 112 VAL A N 1
ATOM 865 C CA . VAL A 1 112 ? -4.144 8.291 -9.418 1.00 94.50 112 VAL A CA 1
ATOM 866 C C . VAL A 1 112 ? -3.461 6.987 -9.832 1.00 94.50 112 VAL A C 1
ATOM 868 O O . VAL A 1 112 ? -2.290 7.012 -10.190 1.00 94.50 112 VAL A O 1
ATOM 871 N N . GLN A 1 113 ? -4.162 5.850 -9.823 1.00 96.00 113 GLN A N 1
ATOM 872 C CA . GLN A 1 113 ? -3.582 4.548 -10.173 1.00 96.00 113 GLN A CA 1
ATOM 873 C C . GLN A 1 113 ? -3.355 4.369 -11.681 1.00 96.00 113 GLN A C 1
ATOM 875 O O . GLN A 1 113 ? -2.315 3.850 -12.082 1.00 96.00 113 GLN A O 1
ATOM 880 N N . VAL A 1 114 ? -4.288 4.824 -12.525 1.00 95.75 114 VAL A N 1
ATOM 881 C CA . VAL A 1 114 ? -4.244 4.656 -13.994 1.00 95.75 114 VAL A CA 1
ATOM 882 C C . VAL A 1 114 ? -2.905 5.050 -14.647 1.00 95.75 114 VAL A C 1
ATOM 884 O O . VAL A 1 114 ? -2.362 4.219 -15.382 1.00 95.75 114 VAL A O 1
ATOM 887 N N . PRO A 1 115 ? -2.319 6.243 -14.406 1.00 96.62 115 PRO A N 1
ATOM 888 C CA . PRO A 1 115 ? -1.057 6.616 -15.047 1.00 96.62 115 PRO A CA 1
ATOM 889 C C . PRO A 1 115 ? 0.107 5.701 -14.641 1.00 96.62 115 PRO A C 1
ATOM 891 O O . PRO A 1 115 ? 0.961 5.398 -15.473 1.00 96.62 115 PRO A O 1
ATOM 894 N N . PHE A 1 116 ? 0.125 5.199 -13.402 1.00 96.69 116 PHE A N 1
ATOM 895 C CA . PHE A 1 116 ? 1.157 4.266 -12.943 1.00 96.69 116 PHE A CA 1
ATOM 896 C C . PHE A 1 116 ? 0.965 2.867 -13.520 1.00 96.69 116 PHE A C 1
ATOM 898 O O . PHE A 1 116 ? 1.946 2.250 -13.926 1.00 96.69 116 PHE A O 1
ATOM 905 N N . VAL A 1 117 ? -0.279 2.392 -13.643 1.00 96.56 117 VAL A N 1
ATOM 906 C CA . VAL A 1 117 ? -0.577 1.130 -14.337 1.00 96.56 117 VAL A CA 1
ATOM 907 C C . VAL A 1 117 ? -0.056 1.191 -15.774 1.00 96.56 117 VAL A C 1
ATOM 909 O O . VAL A 1 117 ? 0.638 0.274 -16.206 1.00 96.56 117 VAL A O 1
ATOM 912 N N . ALA A 1 118 ? -0.329 2.283 -16.496 1.00 97.19 118 ALA A N 1
ATOM 913 C CA . ALA A 1 118 ? 0.146 2.473 -17.865 1.00 97.19 118 ALA A CA 1
ATOM 914 C C . ALA A 1 118 ? 1.682 2.538 -17.942 1.00 97.19 118 ALA A C 1
ATOM 916 O O . ALA A 1 118 ? 2.292 1.842 -18.756 1.00 97.19 118 ALA A O 1
ATOM 917 N N . ALA A 1 119 ? 2.319 3.319 -17.064 1.00 96.94 119 ALA A N 1
ATOM 918 C CA . ALA A 1 119 ? 3.773 3.437 -17.019 1.00 96.94 119 ALA A CA 1
ATOM 919 C C . ALA A 1 119 ? 4.447 2.094 -16.693 1.00 96.94 119 ALA A C 1
ATOM 921 O O . ALA A 1 119 ? 5.393 1.684 -17.365 1.00 96.94 119 ALA A O 1
ATOM 922 N N . PHE A 1 120 ? 3.947 1.359 -15.700 1.00 97.31 120 PHE A N 1
ATOM 923 C CA . PHE A 1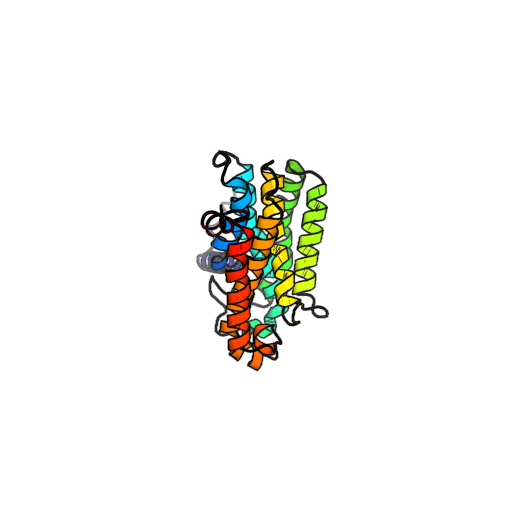 120 ? 4.495 0.052 -15.352 1.00 97.31 120 PHE A CA 1
ATOM 924 C C . PHE A 1 120 ? 4.212 -0.997 -16.423 1.00 97.31 120 PHE A C 1
ATOM 926 O O . PHE A 1 120 ? 5.078 -1.828 -16.675 1.00 97.31 120 PHE A O 1
ATOM 933 N N . TYR A 1 121 ? 3.066 -0.943 -17.105 1.00 97.44 121 TYR A N 1
ATOM 934 C CA . TYR A 1 121 ? 2.799 -1.810 -18.252 1.00 97.44 121 TYR A CA 1
ATOM 935 C C . TYR A 1 121 ? 3.829 -1.586 -19.360 1.00 97.44 121 TYR A C 1
ATOM 937 O O . TYR A 1 121 ? 4.366 -2.551 -19.898 1.00 97.44 121 TYR A O 1
ATOM 945 N N . PHE A 1 122 ? 4.173 -0.327 -19.639 1.00 97.25 122 PHE A N 1
ATOM 946 C CA . PHE A 1 122 ? 5.198 0.021 -20.618 1.00 97.25 122 PHE A CA 1
ATOM 947 C C . PHE A 1 122 ? 6.595 -0.500 -20.233 1.00 97.25 122 PHE A C 1
ATOM 949 O O . PHE A 1 122 ? 7.292 -1.059 -21.075 1.00 97.25 122 PHE A O 1
ATOM 956 N N . PHE A 1 123 ? 7.009 -0.365 -18.967 1.00 96.25 123 PHE A N 1
ATOM 957 C CA . PHE A 1 123 ? 8.359 -0.767 -18.539 1.00 96.25 123 PHE A CA 1
ATOM 958 C C . PHE A 1 123 ? 8.515 -2.256 -18.201 1.00 96.25 123 PHE A C 1
ATOM 960 O O . PHE A 1 123 ? 9.601 -2.806 -18.380 1.00 96.25 123 PHE A O 1
ATOM 967 N N . VAL A 1 124 ? 7.474 -2.895 -17.664 1.00 96.19 124 VAL A N 1
ATOM 968 C CA . VAL A 1 124 ? 7.516 -4.261 -17.107 1.00 96.19 124 VAL A CA 1
ATOM 969 C C . VAL A 1 124 ? 6.818 -5.277 -18.016 1.00 96.19 124 VAL A C 1
ATOM 971 O O . VAL A 1 124 ? 7.119 -6.474 -17.934 1.00 96.19 124 VAL A O 1
ATOM 974 N N . GLY A 1 125 ? 5.903 -4.817 -18.872 1.00 96.19 125 GLY A N 1
ATOM 975 C CA . GLY A 1 125 ? 5.071 -5.644 -19.740 1.00 96.19 125 GLY A CA 1
ATOM 976 C C . GLY A 1 125 ? 3.778 -6.143 -19.070 1.00 96.19 125 GLY A C 1
ATOM 977 O O . GLY A 1 125 ? 3.465 -5.777 -17.933 1.00 96.19 125 GLY A O 1
ATOM 978 N N .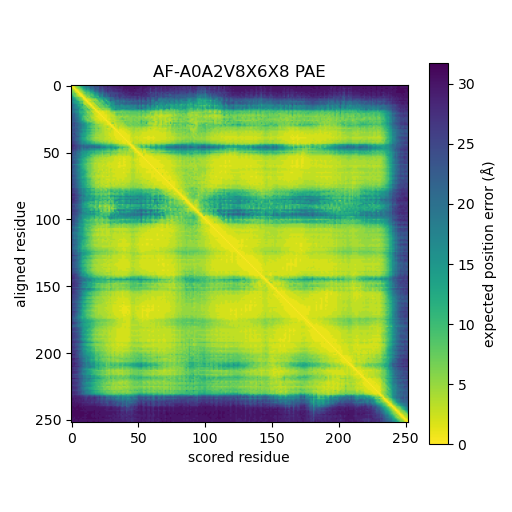 PRO A 1 126 ? 3.028 -7.041 -19.738 1.00 96.25 126 PRO A N 1
ATOM 979 C CA . PRO A 1 126 ? 1.678 -7.450 -19.327 1.00 96.25 126 PRO A CA 1
ATOM 980 C C . PRO A 1 126 ? 1.614 -8.165 -17.973 1.00 96.25 126 PRO A C 1
ATOM 982 O O . PRO A 1 126 ? 0.575 -8.155 -17.315 1.00 96.25 126 PRO A O 1
ATOM 985 N N . ARG A 1 127 ? 2.731 -8.731 -17.498 1.00 96.06 127 ARG A N 1
ATOM 986 C CA . ARG A 1 127 ? 2.822 -9.356 -16.168 1.00 96.06 127 ARG A CA 1
ATOM 987 C C . ARG A 1 127 ? 2.491 -8.400 -15.015 1.00 96.06 127 ARG A C 1
ATOM 989 O O . ARG A 1 127 ? 2.100 -8.867 -13.949 1.00 96.06 127 ARG A O 1
ATOM 996 N N . ILE A 1 128 ? 2.598 -7.080 -15.209 1.00 97.06 128 ILE A N 1
ATOM 997 C CA . ILE A 1 128 ? 2.202 -6.115 -14.175 1.00 97.06 128 ILE A CA 1
ATOM 998 C C . ILE A 1 128 ? 0.698 -6.165 -13.879 1.00 97.06 128 ILE A C 1
ATOM 1000 O O . ILE A 1 128 ? 0.282 -5.889 -12.758 1.00 97.06 128 ILE A O 1
ATOM 1004 N N . LEU A 1 129 ? -0.127 -6.558 -14.853 1.00 96.62 129 LEU A N 1
ATOM 1005 C CA . LEU A 1 129 ? -1.572 -6.664 -14.656 1.00 96.62 129 LEU A CA 1
ATOM 1006 C C . LEU A 1 129 ? -1.902 -7.769 -13.650 1.00 96.62 129 LEU A C 1
ATOM 1008 O O . LEU A 1 129 ? -2.761 -7.580 -12.794 1.00 96.62 129 LEU A O 1
ATOM 1012 N N . TRP A 1 130 ? -1.155 -8.878 -13.683 1.00 97.06 130 TRP A N 1
ATOM 1013 C CA . TRP A 1 130 ? -1.246 -9.924 -12.664 1.00 97.06 130 TRP A CA 1
ATOM 1014 C C . TRP A 1 130 ? -0.830 -9.417 -11.287 1.00 97.06 130 TRP A C 1
ATOM 1016 O O . TRP A 1 130 ? -1.513 -9.687 -10.303 1.00 97.06 130 TRP A O 1
ATOM 1026 N N . TRP A 1 131 ? 0.249 -8.636 -11.212 1.00 97.50 131 TRP A N 1
ATOM 1027 C CA . TRP A 1 131 ? 0.681 -8.019 -9.958 1.00 97.50 131 TRP A CA 1
ATOM 1028 C C . TRP A 1 131 ? -0.405 -7.104 -9.369 1.00 97.50 131 TRP A C 1
ATOM 1030 O O . TRP A 1 131 ? -0.743 -7.229 -8.193 1.00 97.50 131 TRP A O 1
ATOM 1040 N N . TYR A 1 132 ? -1.022 -6.252 -10.197 1.00 96.88 132 TYR A N 1
ATOM 1041 C CA . TYR A 1 132 ? -2.138 -5.399 -9.782 1.00 96.88 132 TYR A CA 1
ATOM 1042 C C . TYR A 1 132 ? -3.371 -6.205 -9.378 1.00 96.88 132 TYR A C 1
ATOM 1044 O O . TYR A 1 132 ? -4.022 -5.856 -8.399 1.00 96.88 132 TYR A O 1
ATOM 1052 N N . ALA A 1 133 ? -3.687 -7.291 -10.084 1.00 96.94 133 ALA A N 1
ATOM 1053 C CA . ALA A 1 133 ? -4.797 -8.164 -9.719 1.00 96.94 133 ALA A CA 1
ATOM 1054 C C . ALA A 1 133 ? -4.596 -8.773 -8.323 1.00 96.94 133 ALA A C 1
ATOM 1056 O O . ALA A 1 133 ? -5.522 -8.761 -7.516 1.00 96.94 133 ALA A O 1
ATOM 1057 N N . VAL A 1 134 ? -3.381 -9.234 -8.001 1.00 97.31 134 VAL A N 1
ATOM 1058 C CA . VAL A 1 134 ? -3.051 -9.755 -6.663 1.00 97.31 134 VAL A CA 1
ATOM 1059 C C . VAL A 1 134 ? -3.094 -8.645 -5.608 1.00 97.31 134 VAL A C 1
ATOM 1061 O O . VAL A 1 134 ? -3.625 -8.869 -4.522 1.00 97.31 134 VAL A O 1
ATOM 1064 N N . LEU A 1 135 ? -2.604 -7.440 -5.923 1.00 96.88 135 LEU A N 1
ATOM 1065 C CA . LEU A 1 135 ? -2.702 -6.281 -5.030 1.00 96.88 135 LEU A CA 1
ATOM 1066 C C . LEU A 1 135 ? -4.165 -5.939 -4.712 1.00 96.88 135 LEU A C 1
ATOM 1068 O O . LEU A 1 135 ? -4.533 -5.814 -3.546 1.00 96.88 135 LEU A O 1
ATOM 1072 N N . LEU A 1 136 ? -5.009 -5.814 -5.738 1.00 95.31 136 LEU A N 1
ATOM 1073 C CA . LEU A 1 136 ? -6.429 -5.500 -5.584 1.00 95.31 136 LEU A CA 1
ATOM 1074 C C . LEU A 1 136 ? -7.181 -6.620 -4.863 1.00 95.31 136 LEU A C 1
ATOM 1076 O O . LEU A 1 136 ? -8.044 -6.334 -4.035 1.00 95.31 136 LEU A O 1
ATOM 1080 N N . LEU A 1 137 ? -6.828 -7.881 -5.121 1.00 95.56 137 LEU A N 1
ATOM 1081 C CA . LEU A 1 137 ? -7.357 -9.019 -4.380 1.00 95.56 137 LEU A CA 1
ATOM 1082 C C . LEU A 1 137 ? -6.991 -8.919 -2.897 1.00 95.56 137 LEU A C 1
ATOM 1084 O O . LEU A 1 137 ? -7.874 -9.062 -2.061 1.00 95.56 137 LEU A O 1
ATOM 1088 N N . ALA A 1 138 ? -5.735 -8.622 -2.554 1.00 95.19 138 ALA A N 1
ATOM 1089 C CA . ALA A 1 138 ? -5.315 -8.463 -1.163 1.00 95.19 138 ALA A CA 1
ATOM 1090 C C . ALA A 1 138 ? -6.059 -7.311 -0.462 1.00 95.19 138 ALA A C 1
ATOM 1092 O O . ALA A 1 138 ? -6.590 -7.497 0.633 1.00 95.19 138 ALA A O 1
ATOM 1093 N N . VAL A 1 139 ? -6.185 -6.154 -1.124 1.00 94.31 139 VAL A N 1
ATOM 1094 C CA . VAL A 1 139 ? -6.970 -5.005 -0.631 1.00 94.31 139 VAL A CA 1
ATOM 1095 C C . VAL A 1 139 ? -8.440 -5.377 -0.433 1.00 94.31 139 VAL A C 1
ATOM 1097 O O . VAL A 1 139 ? -9.047 -5.004 0.575 1.00 94.31 139 VAL A O 1
ATOM 1100 N N . GLY A 1 140 ? -9.007 -6.130 -1.376 1.00 91.69 140 GLY A N 1
ATOM 1101 C CA . GLY A 1 140 ? -10.374 -6.629 -1.321 1.00 91.69 140 GLY A CA 1
ATOM 1102 C C . GLY A 1 140 ? -10.586 -7.620 -0.179 1.00 91.69 140 GLY A C 1
ATOM 1103 O O . GLY A 1 140 ? -11.530 -7.461 0.585 1.00 91.69 140 GLY A O 1
ATOM 1104 N N . LEU A 1 141 ? -9.701 -8.601 -0.001 1.00 93.06 141 LEU A N 1
ATOM 1105 C CA . LEU A 1 141 ? -9.773 -9.576 1.095 1.00 93.06 141 LEU A CA 1
ATOM 1106 C C . LEU A 1 141 ? -9.655 -8.896 2.467 1.00 93.06 141 LEU A C 1
ATOM 1108 O O . LEU A 1 141 ? -10.374 -9.249 3.404 1.00 93.06 141 LEU A O 1
ATOM 1112 N N . TYR A 1 142 ? -8.798 -7.879 2.573 1.00 90.50 142 TYR A N 1
ATOM 1113 C CA . TYR A 1 142 ? -8.625 -7.107 3.800 1.00 90.50 142 TYR A CA 1
ATOM 1114 C C . TYR A 1 142 ? -9.887 -6.312 4.176 1.00 90.50 142 TYR A C 1
ATOM 1116 O O . TYR A 1 142 ? -10.276 -6.303 5.345 1.00 90.50 142 TYR A O 1
ATOM 1124 N N . ASN A 1 143 ? -10.547 -5.673 3.199 1.00 88.31 143 ASN A N 1
ATOM 1125 C CA . ASN A 1 143 ? -11.610 -4.692 3.455 1.00 88.31 143 ASN A CA 1
ATOM 1126 C C . ASN A 1 143 ? -13.045 -5.158 3.155 1.00 88.31 143 ASN A C 1
ATOM 1128 O O . ASN A 1 143 ? -13.978 -4.586 3.705 1.00 88.31 143 ASN A O 1
ATOM 1132 N N . ALA A 1 144 ? -13.280 -6.147 2.288 1.00 87.12 144 ALA A N 1
ATOM 1133 C CA . ALA A 1 144 ? -14.636 -6.481 1.841 1.00 87.12 144 ALA A CA 1
ATOM 1134 C C . ALA A 1 144 ? -15.541 -6.877 3.029 1.00 87.12 144 ALA A C 1
ATOM 1136 O O . ALA A 1 144 ? -15.157 -7.782 3.767 1.00 87.12 144 ALA A O 1
ATOM 1137 N N . PRO A 1 145 ? -16.759 -6.315 3.192 1.00 76.38 145 PRO A N 1
ATOM 1138 C CA . PRO A 1 145 ? -17.570 -6.485 4.410 1.00 76.38 145 PRO A CA 1
ATOM 1139 C C . PRO A 1 145 ? -17.835 -7.939 4.832 1.00 76.38 145 PRO A C 1
ATOM 1141 O O . PRO A 1 145 ? -17.891 -8.253 6.016 1.00 76.38 145 PRO A O 1
ATOM 1144 N N . LYS A 1 146 ? -17.971 -8.859 3.867 1.00 78.25 146 LYS A N 1
ATOM 1145 C CA . LYS A 1 146 ? -18.198 -10.292 4.142 1.00 78.25 146 LYS A CA 1
ATOM 1146 C C . LYS A 1 146 ? -16.919 -11.058 4.502 1.00 78.25 146 LYS A C 1
ATOM 1148 O O . LYS A 1 146 ? -16.999 -12.146 5.077 1.00 78.25 146 LYS A O 1
ATOM 1153 N N . ILE A 1 147 ? -15.756 -10.520 4.146 1.00 82.81 147 ILE A N 1
ATOM 1154 C CA . ILE A 1 147 ? -14.447 -11.162 4.286 1.00 82.81 147 ILE A CA 1
ATOM 1155 C C . ILE A 1 147 ? -13.682 -10.531 5.451 1.00 82.81 147 ILE A C 1
ATOM 1157 O O . ILE A 1 147 ? -13.346 -11.251 6.386 1.00 82.81 147 ILE A O 1
ATOM 1161 N N . ALA A 1 148 ? -13.466 -9.212 5.400 1.00 85.94 148 ALA A N 1
ATOM 1162 C CA . ALA A 1 148 ? -12.897 -8.360 6.442 1.00 85.94 148 ALA A CA 1
ATOM 1163 C C . ALA A 1 148 ? -11.759 -9.041 7.217 1.00 85.94 148 ALA A C 1
ATOM 1165 O O . ALA A 1 148 ? -11.808 -9.138 8.445 1.00 85.94 148 ALA A O 1
ATOM 1166 N N . TRP A 1 149 ? -10.751 -9.559 6.498 1.00 89.25 149 TRP A N 1
ATOM 1167 C CA . TRP A 1 149 ? -9.676 -10.351 7.110 1.00 89.25 149 TRP A CA 1
ATOM 1168 C C . TRP A 1 149 ? -8.939 -9.607 8.217 1.00 89.25 149 TRP A C 1
ATOM 1170 O O . TRP A 1 149 ? -8.513 -10.250 9.166 1.00 89.25 149 TRP A O 1
ATOM 1180 N N . LYS A 1 150 ? -8.906 -8.272 8.168 1.00 83.62 150 LYS A N 1
ATOM 1181 C CA . LYS A 1 150 ? -8.376 -7.404 9.230 1.00 83.62 150 LYS A CA 1
ATOM 1182 C C . LYS A 1 150 ? -8.979 -7.629 10.626 1.00 83.62 150 LYS A C 1
ATOM 1184 O O . LYS A 1 150 ? -8.381 -7.233 11.611 1.00 83.62 150 LYS A O 1
ATOM 1189 N N . GLY A 1 151 ? -10.167 -8.231 10.718 1.00 84.50 151 GLY A N 1
ATOM 1190 C CA . GLY A 1 151 ? -10.828 -8.593 11.977 1.00 84.50 151 GLY A CA 1
ATOM 1191 C C . GLY A 1 151 ? -11.011 -10.101 12.152 1.00 84.50 151 GLY A C 1
ATOM 1192 O O . GLY A 1 151 ? -11.949 -10.525 12.831 1.00 84.50 151 GLY A O 1
ATOM 1193 N N . ARG A 1 152 ? -10.208 -10.923 11.460 1.00 87.62 152 ARG A N 1
ATOM 1194 C CA . ARG A 1 152 ? -10.307 -12.389 11.486 1.00 87.62 152 ARG A CA 1
ATOM 1195 C C . ARG A 1 152 ? -8.933 -13.037 11.676 1.00 87.62 152 ARG A C 1
ATOM 1197 O O . ARG A 1 152 ? -8.247 -13.298 10.690 1.00 87.62 152 ARG A O 1
ATOM 1204 N N . PRO A 1 153 ? -8.564 -13.401 12.909 1.00 87.56 153 PRO A N 1
ATOM 1205 C CA . PRO A 1 153 ? -7.323 -14.108 13.186 1.00 87.56 153 PRO A CA 1
ATOM 1206 C C . PRO A 1 153 ? -7.334 -15.510 12.565 1.00 87.56 153 PRO A C 1
ATOM 1208 O O . PRO A 1 153 ? -8.378 -16.171 12.599 1.00 87.56 153 PRO A O 1
ATOM 1211 N N . PRO A 1 154 ? -6.206 -16.009 12.025 1.00 88.69 154 PRO A N 1
ATOM 1212 C CA . PRO A 1 154 ? -4.897 -15.353 11.872 1.00 88.69 154 PRO A CA 1
ATOM 1213 C C . PRO A 1 154 ? -4.730 -14.596 10.532 1.00 88.69 154 PRO A C 1
ATOM 1215 O O . PRO A 1 154 ? -3.609 -14.283 10.124 1.00 88.69 154 PRO A O 1
ATOM 1218 N N . PHE A 1 155 ? -5.813 -14.392 9.776 1.00 91.81 155 PHE A N 1
ATOM 1219 C CA . PHE A 1 155 ? -5.761 -13.834 8.423 1.00 91.81 155 PHE A CA 1
ATOM 1220 C C . PHE A 1 155 ? -5.401 -12.343 8.396 1.00 91.81 155 PHE A C 1
ATOM 1222 O O . PHE A 1 155 ? -4.764 -11.909 7.438 1.00 91.81 155 PHE A O 1
ATOM 1229 N N . ASP A 1 156 ? -5.754 -11.597 9.441 1.00 90.25 156 ASP A N 1
ATOM 1230 C CA . ASP A 1 156 ? -5.317 -10.220 9.724 1.00 90.25 156 ASP A CA 1
ATOM 1231 C C . ASP A 1 156 ? -3.789 -10.074 9.725 1.00 90.25 156 ASP A C 1
ATOM 1233 O O . ASP A 1 156 ? -3.247 -9.138 9.147 1.00 90.25 156 ASP A O 1
ATOM 1237 N N . VAL A 1 157 ? -3.077 -11.052 10.283 1.00 92.38 157 VAL A N 1
ATOM 1238 C CA . VAL A 1 157 ? -1.614 -11.087 10.286 1.00 92.38 157 VAL A CA 1
ATOM 1239 C C . VAL A 1 157 ? -1.087 -11.597 8.946 1.00 92.38 157 VAL A C 1
ATOM 1241 O O . VAL A 1 157 ? -0.210 -10.976 8.350 1.00 92.38 157 VAL A O 1
ATOM 1244 N N . LEU A 1 158 ? -1.619 -12.708 8.427 1.00 93.25 158 LEU A N 1
ATOM 1245 C CA . LEU A 1 158 ? -1.095 -13.339 7.206 1.00 93.25 158 LEU A CA 1
ATOM 1246 C C . LEU A 1 158 ? -1.198 -12.443 5.967 1.00 93.25 158 LEU A C 1
ATOM 1248 O O . LEU A 1 158 ? -0.289 -12.432 5.135 1.00 93.25 158 LEU A O 1
ATOM 1252 N N . ILE A 1 159 ? -2.273 -11.662 5.846 1.00 93.94 159 ILE A N 1
ATOM 1253 C CA . ILE A 1 159 ? -2.478 -10.743 4.720 1.00 93.94 159 ILE A CA 1
ATOM 1254 C C . ILE A 1 159 ? -1.396 -9.659 4.640 1.00 93.94 159 ILE A C 1
ATOM 1256 O O . ILE A 1 159 ? -1.135 -9.139 3.555 1.00 93.94 159 ILE A O 1
ATOM 1260 N N . GLN A 1 160 ? -0.678 -9.383 5.733 1.00 94.12 160 GLN A N 1
ATOM 1261 C CA . GLN A 1 160 ? 0.446 -8.444 5.751 1.00 94.12 160 GLN A CA 1
ATOM 1262 C C . GLN A 1 160 ? 1.625 -8.925 4.894 1.00 94.12 160 GLN A C 1
ATOM 1264 O O . GLN A 1 160 ? 2.422 -8.111 4.432 1.00 94.12 160 GLN A O 1
ATOM 1269 N N . ALA A 1 161 ? 1.712 -10.221 4.573 1.00 94.19 161 ALA A N 1
ATOM 1270 C CA . ALA A 1 161 ? 2.671 -10.717 3.586 1.00 94.19 161 ALA A CA 1
ATOM 1271 C C . ALA A 1 161 ? 2.443 -10.121 2.181 1.00 94.19 161 ALA A C 1
ATOM 1273 O O . ALA A 1 161 ? 3.361 -10.122 1.363 1.00 94.19 161 ALA A O 1
ATOM 1274 N N . SER A 1 162 ? 1.267 -9.548 1.893 1.00 94.62 162 SER A N 1
ATOM 1275 C CA . SER A 1 162 ? 1.011 -8.831 0.636 1.00 94.62 162 SER A CA 1
ATOM 1276 C C . SER A 1 162 ? 1.931 -7.619 0.427 1.00 94.62 162 SER A C 1
ATOM 1278 O O . SER A 1 162 ? 2.198 -7.266 -0.720 1.00 94.62 162 SER A O 1
ATOM 1280 N N . TYR A 1 163 ? 2.525 -7.044 1.484 1.00 94.12 163 TYR A N 1
ATOM 1281 C CA . TYR A 1 163 ? 3.547 -5.994 1.351 1.00 94.12 163 TYR A CA 1
ATOM 1282 C C . TYR A 1 163 ? 4.796 -6.459 0.584 1.00 94.12 163 TYR A C 1
ATOM 1284 O O . TYR A 1 163 ? 5.511 -5.636 0.015 1.00 94.12 163 TYR A O 1
ATOM 1292 N N . LEU A 1 164 ? 5.037 -7.770 0.480 1.00 95.44 164 LEU A N 1
ATOM 1293 C CA . LEU A 1 164 ? 6.118 -8.334 -0.335 1.00 95.44 164 LEU A CA 1
ATOM 1294 C C . LEU A 1 164 ? 5.925 -8.105 -1.836 1.00 95.44 164 LEU A C 1
ATOM 1296 O O . LEU A 1 164 ? 6.893 -8.179 -2.594 1.00 95.44 164 LEU A O 1
ATOM 1300 N N . LEU A 1 165 ? 4.712 -7.763 -2.281 1.00 96.75 165 LEU A N 1
ATOM 1301 C CA . LEU A 1 165 ? 4.477 -7.304 -3.648 1.00 96.75 165 LEU A CA 1
ATOM 1302 C C . LEU A 1 165 ? 5.358 -6.095 -3.993 1.00 96.75 165 LEU A C 1
ATOM 1304 O O . LEU A 1 165 ? 5.765 -5.958 -5.145 1.00 96.75 165 LEU A O 1
ATOM 1308 N N . VAL A 1 166 ? 5.730 -5.271 -3.008 1.00 96.88 166 VAL A N 1
ATOM 1309 C CA . VAL A 1 166 ? 6.662 -4.152 -3.192 1.00 96.88 166 VAL A CA 1
ATOM 1310 C C . VAL A 1 166 ? 8.061 -4.636 -3.600 1.00 96.88 166 VAL A C 1
ATOM 1312 O O . VAL A 1 166 ? 8.676 -4.024 -4.474 1.00 96.88 166 VAL A O 1
ATOM 1315 N N . PHE A 1 167 ? 8.546 -5.760 -3.054 1.00 96.25 167 PHE A N 1
ATOM 1316 C CA . PHE A 1 167 ? 9.829 -6.353 -3.466 1.00 96.25 167 PHE A CA 1
ATOM 1317 C C . PHE A 1 167 ? 9.784 -6.802 -4.924 1.00 96.25 167 PHE A C 1
ATOM 1319 O O . PHE A 1 167 ? 10.737 -6.594 -5.674 1.00 96.25 167 PHE A O 1
ATOM 1326 N N . VAL A 1 168 ? 8.667 -7.416 -5.320 1.00 96.69 168 VAL A N 1
ATOM 1327 C CA . VAL A 1 168 ? 8.451 -7.906 -6.685 1.00 96.69 168 VAL A CA 1
ATOM 1328 C C . VAL A 1 168 ? 8.399 -6.738 -7.668 1.00 96.69 168 VAL A C 1
ATOM 1330 O O . VAL A 1 168 ? 9.108 -6.750 -8.673 1.00 96.69 168 VAL A O 1
ATOM 1333 N N . LEU A 1 169 ? 7.622 -5.697 -7.349 1.00 97.19 169 LEU A N 1
ATOM 1334 C CA . LEU A 1 169 ? 7.519 -4.489 -8.167 1.00 97.19 169 LEU A CA 1
ATOM 1335 C C . LEU A 1 169 ? 8.884 -3.821 -8.347 1.00 97.19 169 LEU A C 1
ATOM 1337 O O . LEU A 1 169 ? 9.268 -3.511 -9.472 1.00 97.19 169 LEU A O 1
ATOM 1341 N N . SER A 1 170 ? 9.619 -3.628 -7.250 1.00 96.19 170 SER A N 1
ATOM 1342 C CA . SER A 1 170 ? 10.941 -3.000 -7.263 1.00 96.19 170 SER A CA 1
ATOM 1343 C C . SER A 1 170 ? 11.927 -3.747 -8.161 1.00 96.19 170 SER A C 1
ATOM 1345 O O . SER A 1 170 ? 12.533 -3.137 -9.049 1.00 96.19 170 SER A O 1
ATOM 1347 N N . SER A 1 171 ? 12.032 -5.071 -7.998 1.00 95.12 171 SER A N 1
ATOM 1348 C CA . SER A 1 171 ? 12.899 -5.905 -8.832 1.00 95.12 171 SER A CA 1
ATOM 1349 C C . SER A 1 171 ? 12.498 -5.858 -10.306 1.00 95.12 171 SER A C 1
ATOM 1351 O O . SER A 1 171 ? 13.352 -5.665 -11.170 1.00 95.12 171 SER A O 1
ATOM 1353 N N . TRP A 1 172 ? 11.205 -5.991 -10.612 1.00 96.06 172 TRP A N 1
ATOM 1354 C CA . TRP A 1 172 ? 10.719 -6.012 -11.993 1.00 96.06 172 TRP A CA 1
ATOM 1355 C C . TRP A 1 172 ? 10.882 -4.674 -12.708 1.00 96.06 172 TRP A C 1
ATOM 1357 O O . TRP A 1 172 ? 11.278 -4.662 -13.871 1.00 96.06 172 TRP A O 1
ATOM 1367 N N . LEU A 1 173 ? 10.590 -3.562 -12.034 1.00 95.69 173 LEU A N 1
ATOM 1368 C CA . LEU A 1 173 ? 10.661 -2.226 -12.621 1.00 95.69 173 LEU A CA 1
ATOM 1369 C C . LEU A 1 173 ? 12.108 -1.802 -12.900 1.00 95.69 173 LEU A C 1
ATOM 1371 O O . LEU A 1 173 ? 12.389 -1.185 -13.928 1.00 95.69 173 LEU A O 1
ATOM 1375 N N . ASN A 1 174 ? 13.034 -2.162 -12.011 1.00 94.62 174 ASN A N 1
ATOM 1376 C CA . ASN A 1 174 ? 14.440 -1.767 -12.105 1.00 94.62 174 ASN A CA 1
ATOM 1377 C C . ASN A 1 174 ? 15.333 -2.822 -12.773 1.00 94.62 174 ASN A C 1
ATOM 1379 O O . ASN A 1 174 ? 16.547 -2.645 -12.806 1.00 94.62 174 ASN A O 1
ATOM 1383 N N . ASN A 1 175 ? 14.759 -3.905 -13.314 1.00 92.25 175 ASN A N 1
ATOM 1384 C CA . ASN A 1 175 ? 15.503 -5.047 -13.863 1.00 92.25 175 ASN A CA 1
ATOM 1385 C C . ASN A 1 175 ? 16.534 -5.635 -12.876 1.00 92.25 175 ASN A C 1
ATOM 1387 O O . ASN A 1 175 ? 17.569 -6.161 -13.282 1.00 92.25 175 ASN A O 1
ATOM 1391 N N . ALA A 1 176 ? 16.257 -5.543 -11.576 1.00 91.94 176 ALA A N 1
ATOM 1392 C CA . ALA A 1 176 ? 17.113 -6.102 -10.542 1.00 91.94 176 ALA A CA 1
ATOM 1393 C C . ALA A 1 176 ? 16.763 -7.575 -10.303 1.00 91.94 176 ALA A C 1
ATOM 1395 O O . ALA A 1 176 ? 15.611 -7.999 -10.455 1.00 91.94 176 ALA A O 1
ATOM 1396 N N . ARG A 1 177 ? 17.756 -8.370 -9.887 1.00 91.81 177 ARG A N 1
ATOM 1397 C CA . ARG A 1 177 ? 17.511 -9.761 -9.496 1.00 91.81 177 ARG A CA 1
ATOM 1398 C C . ARG A 1 177 ? 16.537 -9.794 -8.321 1.00 91.81 177 ARG A C 1
ATOM 1400 O O . ARG A 1 177 ? 16.620 -8.973 -7.408 1.00 91.81 177 ARG A O 1
ATOM 1407 N N . GLN A 1 178 ? 15.627 -10.763 -8.330 1.00 93.12 178 GLN A N 1
ATOM 1408 C CA . GLN A 1 178 ? 14.737 -10.948 -7.196 1.00 93.12 178 GLN A CA 1
ATOM 1409 C C . GLN A 1 178 ? 15.538 -11.345 -5.949 1.00 93.12 178 GLN A C 1
ATOM 1411 O O . GLN A 1 178 ? 16.505 -12.113 -6.020 1.00 93.12 178 GLN A O 1
ATOM 1416 N N . LEU A 1 179 ? 15.114 -10.806 -4.807 1.00 92.31 179 LEU A N 1
ATOM 1417 C CA . LEU A 1 179 ? 15.630 -11.184 -3.496 1.00 92.31 179 LEU A CA 1
ATOM 1418 C C . LEU A 1 179 ? 15.479 -12.699 -3.254 1.00 92.31 179 LEU A C 1
ATOM 1420 O O . LEU A 1 179 ? 14.496 -13.296 -3.702 1.00 92.31 179 LEU A O 1
ATOM 1424 N N . PRO A 1 180 ? 16.423 -13.330 -2.537 1.00 93.12 180 PRO A N 1
ATOM 1425 C CA . PRO A 1 180 ? 16.318 -14.740 -2.189 1.00 93.12 180 PRO A CA 1
ATOM 1426 C C . PRO A 1 180 ? 15.122 -14.979 -1.250 1.00 93.12 180 PRO A C 1
ATOM 1428 O O . PRO A 1 180 ? 14.675 -14.074 -0.538 1.00 93.12 180 PRO A O 1
ATOM 1431 N N . TRP A 1 181 ? 14.588 -16.204 -1.236 1.00 92.00 181 TRP A N 1
ATOM 1432 C CA . TRP A 1 181 ? 13.353 -16.528 -0.507 1.00 92.00 181 TRP A CA 1
ATOM 1433 C C . TRP A 1 181 ? 13.456 -16.257 1.004 1.00 92.00 181 TRP A C 1
ATOM 1435 O O . TRP A 1 181 ? 12.460 -15.915 1.636 1.00 92.00 181 TRP A O 1
ATOM 1445 N N . GLN A 1 182 ? 14.660 -16.333 1.579 1.00 92.75 182 GLN A N 1
ATOM 1446 C CA . GLN A 1 182 ? 14.932 -15.999 2.977 1.00 92.75 182 GLN A CA 1
ATOM 1447 C C . GLN A 1 182 ? 14.606 -14.531 3.278 1.00 92.75 182 GLN A C 1
ATOM 1449 O O . GLN A 1 182 ? 14.036 -14.227 4.324 1.00 92.75 182 GLN A O 1
ATOM 1454 N N . THR A 1 183 ? 14.915 -13.619 2.351 1.00 91.44 183 THR A N 1
ATOM 1455 C CA . THR A 1 183 ? 14.581 -12.197 2.494 1.00 91.44 183 THR A CA 1
ATOM 1456 C C . THR A 1 183 ? 13.081 -11.961 2.341 1.00 91.44 183 THR A C 1
ATOM 1458 O O . THR A 1 183 ? 12.530 -11.127 3.052 1.00 91.44 183 THR A O 1
ATOM 1461 N N . PHE A 1 184 ? 12.393 -12.723 1.482 1.00 93.69 184 PHE A N 1
ATOM 1462 C CA . PHE A 1 184 ? 10.927 -12.699 1.416 1.00 93.69 184 PHE A CA 1
ATOM 1463 C C . PHE A 1 184 ? 10.299 -13.161 2.727 1.00 93.69 184 PHE A C 1
ATOM 1465 O O . PHE A 1 184 ? 9.434 -12.472 3.257 1.00 93.69 184 PHE A O 1
ATOM 1472 N N . LEU A 1 185 ? 10.7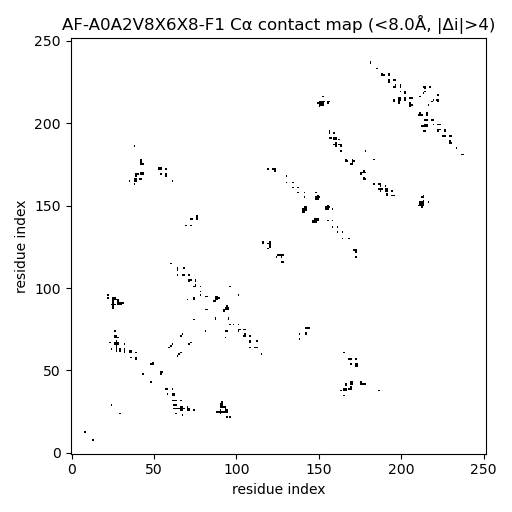61 -14.286 3.277 1.00 92.81 185 LEU A N 1
ATOM 1473 C CA . LEU A 1 185 ? 10.288 -14.785 4.565 1.00 92.81 185 LEU A CA 1
ATOM 1474 C C . LEU A 1 185 ? 10.525 -13.749 5.669 1.00 92.81 185 LEU A C 1
ATOM 1476 O O . LEU A 1 185 ? 9.620 -13.463 6.448 1.00 92.81 185 LEU A O 1
ATOM 1480 N N . PHE A 1 186 ? 11.712 -13.141 5.692 1.00 90.50 186 PHE A N 1
ATOM 1481 C CA . PHE A 1 186 ? 12.024 -12.070 6.628 1.00 90.50 186 PHE A CA 1
ATOM 1482 C C . PHE A 1 186 ? 11.095 -10.864 6.462 1.00 90.50 186 PHE A C 1
ATOM 1484 O O . PHE A 1 186 ? 10.515 -10.418 7.446 1.00 90.50 186 PHE A O 1
ATOM 1491 N N . GLY A 1 187 ? 10.906 -10.362 5.240 1.00 92.75 187 GLY A N 1
ATOM 1492 C CA . GLY A 1 187 ? 9.997 -9.249 4.971 1.00 92.75 187 GLY A CA 1
ATOM 1493 C C . GLY A 1 187 ? 8.552 -9.568 5.365 1.00 92.75 187 GLY A C 1
ATOM 1494 O O . GLY A 1 187 ? 7.864 -8.707 5.905 1.00 92.75 187 GLY A O 1
ATOM 1495 N N . ALA A 1 188 ? 8.111 -10.818 5.175 1.00 94.00 188 ALA A N 1
ATOM 1496 C CA . ALA A 1 188 ? 6.791 -11.283 5.594 1.00 94.00 188 ALA A CA 1
ATOM 1497 C C . ALA A 1 188 ? 6.663 -11.179 7.112 1.00 94.00 188 ALA A C 1
ATOM 1499 O O . ALA A 1 188 ? 5.732 -10.569 7.629 1.00 94.00 188 ALA A O 1
ATOM 1500 N N . MET A 1 189 ? 7.633 -11.752 7.827 1.00 91.88 189 MET A N 1
ATOM 1501 C CA . MET A 1 189 ? 7.680 -11.730 9.284 1.00 91.88 189 MET A CA 1
ATOM 1502 C C . MET A 1 189 ? 7.782 -10.299 9.813 1.00 91.88 189 MET A C 1
ATOM 1504 O O . MET A 1 189 ? 7.138 -10.000 10.815 1.00 91.88 189 MET A O 1
ATOM 1508 N N . PHE A 1 190 ? 8.514 -9.419 9.114 1.00 91.94 190 PHE A N 1
ATOM 1509 C CA . PHE A 1 190 ? 8.641 -7.994 9.419 1.00 91.94 190 PHE A CA 1
ATOM 1510 C C . PHE A 1 190 ? 7.312 -7.226 9.246 1.00 91.94 190 PHE A C 1
ATOM 1512 O O . PHE A 1 190 ? 6.924 -6.395 10.068 1.00 91.94 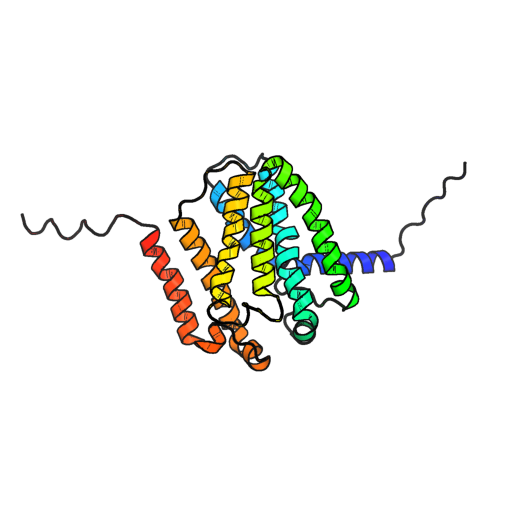190 PHE A O 1
ATOM 1519 N N . ALA A 1 191 ? 6.553 -7.528 8.196 1.00 92.62 191 ALA A N 1
ATOM 1520 C CA . ALA A 1 191 ? 5.222 -6.955 8.027 1.00 92.62 191 ALA A CA 1
ATOM 1521 C C . ALA A 1 191 ? 4.246 -7.478 9.102 1.00 92.62 191 ALA A C 1
ATOM 1523 O O . ALA A 1 191 ? 3.490 -6.705 9.692 1.00 92.62 191 ALA A O 1
ATOM 1524 N N . MET A 1 192 ? 4.308 -8.779 9.406 1.00 93.31 192 MET A N 1
ATOM 1525 C CA . MET A 1 192 ? 3.446 -9.445 10.387 1.00 93.31 192 MET A CA 1
ATOM 1526 C C . MET A 1 192 ? 3.664 -8.945 11.821 1.00 93.31 192 MET A C 1
ATOM 1528 O O . MET A 1 192 ? 2.701 -8.578 12.491 1.00 93.31 192 MET A O 1
ATOM 1532 N N . HIS A 1 193 ? 4.906 -8.886 12.317 1.00 91.00 193 HIS A N 1
ATOM 1533 C CA . HIS A 1 193 ? 5.144 -8.434 13.699 1.00 91.00 193 HIS A CA 1
ATOM 1534 C C . HIS A 1 193 ? 4.856 -6.939 13.884 1.00 91.00 193 HIS A C 1
ATOM 1536 O O . HIS A 1 193 ? 4.379 -6.556 14.948 1.00 91.00 193 HIS A O 1
ATOM 1542 N N . SER A 1 194 ? 5.096 -6.107 12.862 1.00 90.62 194 SER A N 1
ATOM 1543 C CA . SER A 1 194 ? 4.777 -4.678 12.907 1.00 90.62 194 SER A CA 1
ATOM 1544 C C . SER A 1 194 ? 3.264 -4.453 12.973 1.00 90.62 194 SER A C 1
ATOM 1546 O O . SER A 1 194 ? 2.805 -3.580 13.707 1.00 90.62 194 SER A O 1
ATOM 1548 N N . HIS A 1 195 ? 2.479 -5.291 12.288 1.00 91.56 195 HIS A N 1
ATOM 1549 C CA . HIS A 1 195 ? 1.023 -5.289 12.406 1.00 91.56 195 HIS A CA 1
ATOM 1550 C C . HIS A 1 195 ? 0.559 -5.667 13.816 1.00 91.56 195 HIS A C 1
ATOM 1552 O O . HIS A 1 195 ? -0.147 -4.884 14.444 1.00 91.56 195 HIS A O 1
ATOM 1558 N N . ILE A 1 196 ? 1.043 -6.790 14.363 1.00 90.31 196 ILE A N 1
ATOM 1559 C CA . ILE A 1 196 ? 0.695 -7.222 15.730 1.00 90.31 196 ILE A CA 1
ATOM 1560 C C . ILE A 1 196 ? 1.138 -6.180 16.764 1.00 90.31 196 ILE A C 1
ATOM 1562 O O . ILE A 1 196 ? 0.452 -5.959 17.757 1.00 90.31 196 ILE A O 1
ATOM 1566 N N . PHE A 1 197 ? 2.278 -5.517 16.555 1.00 89.69 197 PHE A N 1
ATOM 1567 C CA . PHE A 1 197 ? 2.721 -4.436 17.433 1.00 89.69 197 PHE A CA 1
ATOM 1568 C C . PHE A 1 197 ? 1.710 -3.282 17.458 1.00 89.69 197 PHE A C 1
ATOM 1570 O O . PHE A 1 197 ? 1.398 -2.778 18.536 1.00 89.69 197 PHE A O 1
ATOM 1577 N N . GLY A 1 198 ? 1.159 -2.921 16.294 1.00 86.88 198 GLY A N 1
ATOM 1578 C CA . GLY A 1 198 ? 0.033 -1.996 16.171 1.00 86.88 198 GLY A CA 1
ATOM 1579 C C . GLY A 1 198 ? -1.190 -2.466 16.955 1.00 86.88 198 GLY A C 1
ATOM 1580 O O . GLY A 1 198 ? -1.653 -1.758 17.843 1.00 86.88 198 GLY A O 1
ATOM 1581 N N . GLU A 1 199 ? -1.644 -3.696 16.713 1.00 88.81 199 GLU A N 1
ATOM 1582 C CA . GLU A 1 199 ? -2.803 -4.272 17.410 1.00 88.81 199 GLU A CA 1
ATOM 1583 C C . GLU A 1 199 ? -2.621 -4.307 18.937 1.00 88.81 199 GLU A C 1
ATOM 1585 O O . GLU A 1 199 ? -3.568 -4.099 19.686 1.00 88.81 199 GLU A O 1
ATOM 1590 N N . VAL A 1 200 ? -1.402 -4.554 19.435 1.00 88.44 200 VAL A N 1
ATOM 1591 C CA . VAL A 1 200 ? -1.098 -4.584 20.877 1.00 88.44 200 VAL A CA 1
ATOM 1592 C C . VAL A 1 200 ? -1.298 -3.222 21.543 1.00 88.44 200 VAL A C 1
ATOM 1594 O O . VAL A 1 200 ? -1.658 -3.170 22.726 1.00 88.44 200 VAL A O 1
ATOM 1597 N N . MET A 1 201 ? -1.043 -2.131 20.819 1.00 84.88 201 MET A N 1
ATOM 1598 C CA . MET A 1 201 ? -1.321 -0.772 21.293 1.00 84.88 201 MET A CA 1
ATOM 1599 C C . MET A 1 201 ? -2.822 -0.459 21.278 1.00 84.88 201 MET A C 1
ATOM 1601 O O . MET A 1 201 ? -3.262 0.402 22.039 1.00 84.88 201 MET A O 1
ATOM 1605 N N . ASP A 1 202 ? -3.590 -1.200 20.476 1.00 84.06 202 ASP A N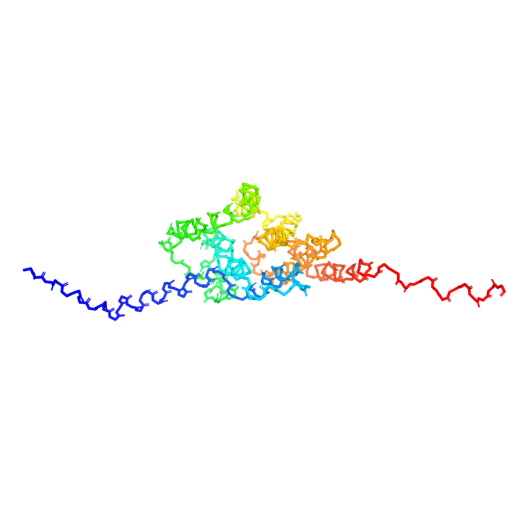 1
ATOM 1606 C CA . ASP A 1 202 ? -4.981 -0.900 20.137 1.00 84.06 202 ASP A CA 1
ATOM 1607 C C . ASP A 1 202 ? -5.968 -1.921 20.744 1.00 84.06 202 ASP A C 1
ATOM 1609 O O . ASP A 1 202 ? -7.169 -1.854 20.504 1.00 84.06 202 ASP A O 1
ATOM 1613 N N . ILE A 1 203 ? -5.502 -2.819 21.626 1.00 84.50 203 ILE A N 1
ATOM 1614 C CA . ILE A 1 203 ? -6.327 -3.875 22.245 1.00 84.50 203 ILE A CA 1
ATOM 1615 C C . ILE A 1 203 ? -7.582 -3.318 22.926 1.00 84.50 203 ILE A C 1
ATOM 1617 O O . ILE A 1 203 ? -8.669 -3.872 22.761 1.00 84.50 203 ILE A O 1
ATOM 1621 N N . GLU A 1 204 ? -7.444 -2.283 23.757 1.00 81.94 204 GLU A N 1
ATOM 1622 C CA . GLU A 1 204 ? -8.576 -1.696 24.476 1.00 81.94 204 GLU A CA 1
ATOM 1623 C C . GLU A 1 204 ? -9.610 -1.048 23.531 1.00 81.94 204 GLU A C 1
ATOM 1625 O O . GLU A 1 204 ? -10.780 -1.435 23.616 1.00 81.94 204 GLU A O 1
ATOM 1630 N N . PRO A 1 205 ? -9.242 -0.122 22.618 1.00 77.81 205 PRO A N 1
ATOM 1631 C CA . PRO A 1 205 ? -10.202 0.461 21.678 1.00 77.81 205 PRO A CA 1
ATOM 1632 C C . PRO A 1 205 ? -10.809 -0.564 20.705 1.00 77.81 205 PRO A C 1
ATOM 1634 O O . PRO A 1 205 ? -12.006 -0.472 20.415 1.00 77.81 205 PRO A O 1
ATOM 1637 N N . ASP A 1 206 ? -10.048 -1.569 20.260 1.00 81.81 206 ASP A N 1
ATOM 1638 C CA . ASP A 1 206 ? -10.552 -2.630 19.377 1.00 81.81 206 ASP A CA 1
ATOM 1639 C C . ASP A 1 206 ? -11.623 -3.475 20.076 1.00 81.81 206 ASP A C 1
ATOM 1641 O O . ASP A 1 206 ? -12.676 -3.755 19.500 1.00 81.81 206 ASP A O 1
ATOM 1645 N N . ARG A 1 207 ? -11.405 -3.818 21.355 1.00 82.38 207 ARG A N 1
ATOM 1646 C CA . ARG A 1 207 ? -12.388 -4.550 22.172 1.00 82.38 207 ARG A CA 1
ATOM 1647 C C . ARG A 1 207 ? -13.673 -3.763 22.375 1.00 82.38 207 ARG A C 1
ATOM 1649 O O . ARG A 1 207 ? -14.751 -4.342 22.268 1.00 82.38 207 ARG A O 1
ATOM 1656 N N . LEU A 1 208 ? -13.566 -2.464 22.659 1.00 80.25 208 LEU A N 1
ATOM 1657 C CA . LEU A 1 208 ? -14.730 -1.585 22.825 1.00 80.25 208 LEU A CA 1
ATOM 1658 C C . LEU A 1 208 ? -15.542 -1.459 21.531 1.00 80.25 208 LEU A C 1
ATOM 1660 O O . LEU A 1 208 ? -16.761 -1.341 21.577 1.00 80.25 208 LEU A O 1
ATOM 1664 N N . SER A 1 209 ? -14.867 -1.537 20.388 1.00 73.75 209 SER A N 1
ATOM 1665 C CA . SER A 1 209 ? -15.472 -1.443 19.058 1.00 73.75 209 SER A CA 1
ATOM 1666 C C . SER A 1 209 ? -15.952 -2.798 18.511 1.00 73.75 209 SER A C 1
ATOM 1668 O O . SER A 1 209 ? -16.427 -2.872 17.381 1.00 73.75 209 SER A O 1
ATOM 1670 N N . GLY A 1 210 ? -15.819 -3.883 19.286 1.00 78.88 210 GLY A N 1
ATOM 1671 C CA . GLY A 1 210 ? -16.235 -5.235 18.896 1.00 78.88 210 GLY A CA 1
ATOM 1672 C C . GLY A 1 210 ? -15.331 -5.923 17.863 1.00 78.88 210 GLY A C 1
ATOM 1673 O O . GLY A 1 210 ? -15.680 -7.001 17.374 1.00 78.88 210 GLY A O 1
ATOM 1674 N N . TRP A 1 211 ? -14.172 -5.344 17.535 1.00 77.69 211 TRP A N 1
ATOM 1675 C CA . TRP A 1 211 ? -13.217 -5.933 16.599 1.00 77.69 211 TRP A CA 1
ATOM 1676 C C . TRP A 1 211 ? -12.460 -7.092 17.246 1.00 77.69 211 TRP A C 1
ATOM 1678 O O . TRP A 1 211 ? -12.039 -7.036 18.402 1.00 77.69 211 TRP 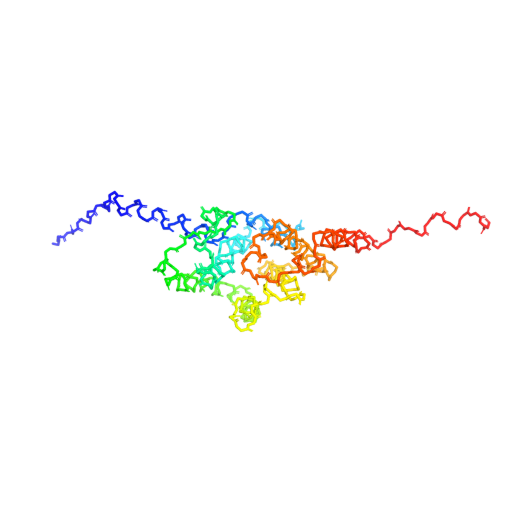A O 1
ATOM 1688 N N . ARG A 1 212 ? -12.276 -8.169 16.477 1.00 85.31 212 ARG A N 1
ATOM 1689 C CA . ARG A 1 212 ? -11.517 -9.353 16.893 1.00 85.31 212 ARG A CA 1
ATOM 1690 C C . ARG A 1 212 ? -10.220 -9.422 16.094 1.00 85.31 212 ARG A C 1
ATOM 1692 O O . ARG A 1 212 ? -10.162 -10.109 15.090 1.00 85.31 212 ARG A O 1
ATOM 1699 N N . THR A 1 213 ? -9.195 -8.703 16.525 1.00 87.62 213 THR A N 1
ATOM 1700 C CA . THR A 1 213 ? -7.830 -8.792 15.972 1.00 87.62 213 THR A CA 1
ATOM 1701 C C . THR A 1 213 ? -7.014 -9.878 16.674 1.00 87.62 213 THR A C 1
ATOM 1703 O O . THR A 1 213 ? -7.397 -10.359 17.751 1.00 87.62 213 THR A O 1
ATOM 1706 N N . THR A 1 214 ? -5.875 -10.275 16.113 1.00 88.44 214 THR A N 1
ATOM 1707 C CA . THR A 1 214 ? -5.026 -11.331 16.671 1.00 88.44 214 THR A CA 1
ATOM 1708 C C . THR A 1 214 ? -4.621 -10.985 18.098 1.00 88.44 214 THR A C 1
ATOM 1710 O O . THR A 1 214 ? -4.822 -11.805 19.001 1.00 88.44 214 THR A O 1
ATOM 1713 N N . ALA A 1 215 ? -4.159 -9.756 18.351 1.00 87.56 215 ALA A N 1
ATOM 1714 C CA . ALA A 1 215 ? -3.799 -9.309 19.696 1.00 87.56 215 ALA A CA 1
ATOM 1715 C C . ALA A 1 215 ? -4.978 -9.309 20.687 1.00 87.56 215 ALA A C 1
ATOM 1717 O O . ALA A 1 215 ? -4.777 -9.633 21.863 1.00 87.56 215 ALA A O 1
ATOM 1718 N N . THR A 1 216 ? -6.207 -9.003 20.251 1.00 86.44 216 THR A N 1
ATOM 1719 C CA . THR A 1 216 ? -7.379 -9.043 21.148 1.00 86.44 216 THR A CA 1
ATOM 1720 C C . THR A 1 216 ? -7.738 -10.467 21.575 1.00 86.44 216 THR A C 1
ATOM 1722 O O . THR A 1 216 ? -8.124 -10.657 22.736 1.00 86.44 216 THR A O 1
ATOM 1725 N N . VAL A 1 217 ? -7.555 -11.451 20.679 1.00 89.50 217 VAL A N 1
ATOM 1726 C CA . VAL A 1 217 ? -7.853 -12.876 20.900 1.00 89.50 217 VAL A CA 1
ATOM 1727 C C . VAL A 1 217 ? -6.780 -13.561 21.742 1.00 89.50 217 VAL A C 1
ATOM 1729 O O . VAL A 1 217 ? -7.108 -14.236 22.717 1.00 89.50 217 VAL A O 1
ATOM 1732 N N . ILE A 1 218 ? -5.497 -13.398 21.402 1.00 88.00 218 ILE A N 1
ATOM 1733 C CA . ILE A 1 218 ? -4.404 -14.063 22.136 1.00 88.00 218 ILE A CA 1
ATOM 1734 C C . ILE A 1 218 ? -3.997 -13.297 23.403 1.00 88.00 218 ILE A C 1
ATOM 1736 O O . ILE A 1 218 ? -3.408 -13.876 24.317 1.00 88.00 218 ILE A O 1
ATOM 1740 N N . GLY A 1 219 ? -4.336 -12.010 23.483 1.00 86.06 219 GLY A N 1
ATOM 1741 C CA . GLY A 1 219 ? -4.032 -11.132 24.605 1.00 86.06 219 GLY A CA 1
ATOM 1742 C C . GLY A 1 219 ? -2.623 -10.532 24.553 1.00 86.06 219 GLY A C 1
ATOM 1743 O O . GLY A 1 219 ? -1.693 -11.079 23.959 1.00 86.06 219 GLY A O 1
ATOM 1744 N N . ARG A 1 220 ? -2.454 -9.400 25.251 1.00 88.25 220 ARG A N 1
ATOM 1745 C CA . ARG A 1 220 ? -1.250 -8.547 25.235 1.00 88.25 220 ARG A CA 1
ATOM 1746 C C . ARG A 1 220 ? 0.059 -9.312 25.453 1.00 88.25 220 ARG A C 1
ATOM 1748 O O . ARG A 1 220 ? 1.038 -9.066 24.757 1.00 88.25 220 ARG A O 1
ATOM 1755 N N . VAL A 1 221 ? 0.092 -10.225 26.424 1.00 86.81 221 VAL A N 1
ATOM 1756 C CA . VAL A 1 221 ? 1.311 -10.971 26.785 1.00 86.81 221 VAL A CA 1
ATOM 1757 C C . VAL A 1 221 ? 1.699 -11.962 25.684 1.00 86.81 221 VAL A C 1
ATOM 1759 O O . VAL A 1 221 ? 2.842 -11.954 25.236 1.00 86.81 221 VAL A O 1
ATOM 1762 N N . ARG A 1 222 ? 0.751 -12.770 25.189 1.00 89.00 222 ARG A N 1
ATOM 1763 C CA . ARG A 1 222 ? 1.023 -13.747 24.120 1.00 89.00 222 ARG A CA 1
ATOM 1764 C C . ARG A 1 222 ? 1.350 -13.061 22.796 1.00 89.00 222 ARG A C 1
ATOM 1766 O O . ARG A 1 222 ? 2.232 -13.527 22.087 1.00 89.00 222 ARG A O 1
ATOM 1773 N N . ALA A 1 223 ? 0.715 -11.927 22.503 1.00 87.25 223 ALA A N 1
ATOM 1774 C CA . ALA A 1 223 ? 1.038 -11.116 21.333 1.00 87.25 223 ALA A CA 1
ATOM 1775 C C . ALA A 1 223 ? 2.477 -10.578 21.381 1.00 87.25 223 ALA A C 1
ATOM 1777 O O . ALA A 1 223 ? 3.201 -10.677 20.393 1.00 87.25 223 ALA A O 1
ATOM 1778 N N . LYS A 1 224 ? 2.949 -10.113 22.547 1.00 88.00 224 LYS A N 1
ATOM 1779 C CA . LYS A 1 224 ? 4.362 -9.735 22.739 1.00 88.00 224 LYS A CA 1
ATOM 1780 C C . LYS A 1 224 ? 5.315 -10.917 22.536 1.00 88.00 224 LYS A C 1
ATOM 1782 O O . LYS A 1 224 ? 6.345 -10.747 21.889 1.00 88.00 224 LYS A O 1
ATOM 1787 N N . PHE A 1 225 ? 4.971 -12.109 23.030 1.00 89.75 225 PHE A N 1
ATOM 1788 C CA . PHE A 1 225 ? 5.766 -13.317 22.772 1.00 89.75 225 PHE A CA 1
ATOM 1789 C C . PHE A 1 225 ? 5.781 -13.709 21.291 1.00 89.75 225 PHE A C 1
ATOM 1791 O O . PHE A 1 225 ? 6.824 -14.110 20.788 1.00 89.75 225 PHE A O 1
ATOM 1798 N N . LEU A 1 226 ? 4.666 -13.549 20.576 1.00 87.31 226 LEU A N 1
ATOM 1799 C CA . LEU A 1 226 ? 4.592 -13.797 19.136 1.00 87.31 226 LEU A CA 1
ATOM 1800 C C . LEU A 1 226 ? 5.474 -12.817 18.345 1.00 87.31 226 LEU A C 1
ATOM 1802 O O . LEU A 1 226 ? 6.230 -13.240 17.472 1.00 87.31 226 LEU A O 1
ATOM 1806 N N . ILE A 1 227 ? 5.456 -11.528 18.705 1.00 87.50 227 ILE A N 1
ATOM 1807 C CA . ILE A 1 227 ? 6.376 -10.521 18.151 1.00 87.50 227 ILE A CA 1
ATOM 1808 C C . ILE A 1 227 ? 7.831 -10.929 18.413 1.00 87.50 227 ILE A C 1
ATOM 1810 O O . ILE A 1 227 ? 8.648 -10.930 17.492 1.00 87.50 227 ILE A O 1
ATOM 1814 N N . ALA A 1 228 ? 8.157 -11.313 19.652 1.00 85.94 228 ALA A N 1
ATOM 1815 C CA . ALA A 1 228 ? 9.497 -11.767 20.008 1.00 85.94 228 ALA A CA 1
ATOM 1816 C C . ALA A 1 228 ? 9.906 -13.017 19.213 1.00 85.94 228 ALA A C 1
ATOM 1818 O O . ALA A 1 228 ? 11.031 -13.086 18.731 1.00 85.94 228 ALA A O 1
ATOM 1819 N N . ALA A 1 229 ? 8.997 -13.970 18.993 1.00 86.81 229 ALA A N 1
ATOM 1820 C CA . ALA A 1 229 ? 9.262 -15.162 18.193 1.00 86.81 229 ALA A CA 1
ATOM 1821 C C . ALA A 1 229 ? 9.594 -14.813 16.733 1.00 86.81 229 ALA A C 1
ATOM 1823 O O . ALA A 1 229 ? 10.561 -15.349 16.184 1.00 86.81 229 ALA A O 1
ATOM 1824 N N . PHE A 1 230 ? 8.858 -13.877 16.122 1.00 84.75 230 PHE A N 1
ATOM 1825 C CA . PHE A 1 230 ? 9.176 -13.391 14.778 1.00 84.75 230 PHE A CA 1
ATOM 1826 C C . PHE A 1 230 ? 10.553 -12.713 14.716 1.00 84.75 230 PHE A C 1
ATOM 1828 O O . PHE A 1 230 ? 11.323 -12.978 13.791 1.00 84.75 230 PHE A O 1
ATOM 1835 N N . LEU A 1 231 ? 10.907 -11.919 15.731 1.00 80.44 231 LEU 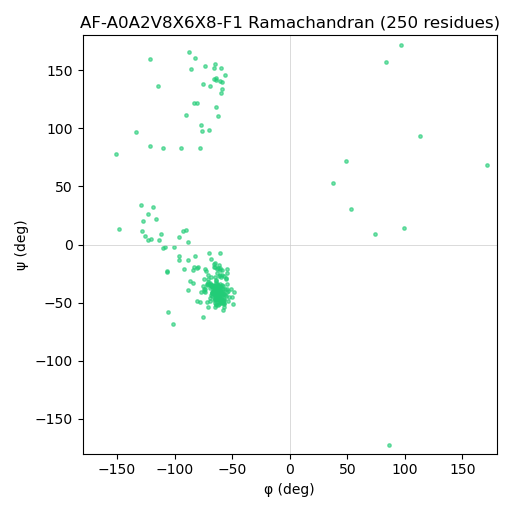A N 1
ATOM 1836 C CA . LEU A 1 231 ? 12.215 -11.262 15.831 1.00 80.44 231 LEU A CA 1
ATOM 1837 C C . LEU A 1 231 ? 13.369 -12.228 16.153 1.00 80.44 231 LEU A C 1
ATOM 1839 O O . LEU A 1 231 ? 14.479 -12.030 15.674 1.00 80.44 231 LEU A O 1
ATOM 1843 N N . CYS A 1 232 ? 13.150 -13.282 16.939 1.00 76.62 232 CYS A N 1
ATOM 1844 C CA . CYS A 1 232 ? 14.196 -14.246 17.297 1.00 76.62 232 CYS A CA 1
ATOM 1845 C C . CYS A 1 232 ? 14.488 -15.227 16.158 1.00 76.62 232 CYS A C 1
ATOM 1847 O O . CYS A 1 232 ? 15.652 -15.515 15.873 1.00 76.62 232 CYS A O 1
ATOM 1849 N N . ARG A 1 233 ? 13.450 -15.707 15.456 1.00 65.88 233 ARG A N 1
ATOM 1850 C CA . ARG A 1 233 ? 13.605 -16.617 14.306 1.00 65.88 233 ARG A CA 1
ATOM 1851 C C . ARG A 1 233 ? 14.380 -15.957 13.154 1.00 65.88 233 ARG A C 1
ATOM 1853 O O . ARG A 1 233 ? 15.048 -16.656 12.393 1.00 65.88 233 ARG A O 1
ATOM 1860 N N . HIS A 1 234 ? 14.376 -14.624 13.084 1.00 55.44 234 HIS A N 1
ATOM 1861 C CA . HIS A 1 234 ? 15.205 -13.831 12.172 1.00 55.44 234 HIS A CA 1
ATOM 1862 C C . HIS A 1 234 ? 16.705 -14.152 12.290 1.00 55.44 234 HIS A C 1
ATOM 1864 O O . HIS A 1 234 ? 17.388 -14.282 11.274 1.00 55.44 234 HIS A O 1
ATOM 1870 N N . ARG A 1 235 ? 17.219 -14.350 13.514 1.00 48.78 235 ARG A N 1
ATOM 1871 C CA . ARG A 1 235 ? 18.658 -14.560 13.745 1.00 48.78 235 ARG A CA 1
ATOM 1872 C C . ARG A 1 235 ? 19.159 -15.896 13.193 1.00 48.78 235 ARG A C 1
ATOM 1874 O O . ARG A 1 235 ? 20.311 -15.987 12.787 1.00 48.78 235 ARG A O 1
ATOM 1881 N N . SER A 1 236 ? 18.291 -16.905 13.121 1.00 48.41 236 SER A N 1
ATOM 1882 C CA . SER A 1 236 ? 18.638 -18.241 12.620 1.00 48.41 236 SER A CA 1
ATOM 1883 C C . SER A 1 236 ? 18.576 -18.367 11.092 1.00 48.41 236 SER A C 1
ATOM 1885 O O . SER A 1 236 ? 19.188 -19.273 10.543 1.00 48.41 236 SER A O 1
ATOM 1887 N N . ALA A 1 237 ? 17.833 -17.496 10.398 1.00 49.91 237 ALA A N 1
ATOM 1888 C CA . ALA A 1 237 ? 17.645 -17.578 8.943 1.00 49.91 237 ALA A CA 1
ATOM 1889 C C . ALA A 1 237 ? 18.680 -16.768 8.136 1.00 49.91 237 ALA A C 1
ATOM 1891 O O . ALA A 1 237 ? 18.883 -17.039 6.955 1.00 49.91 237 ALA A O 1
ATOM 1892 N N . VAL A 1 238 ? 19.329 -15.779 8.764 1.00 49.47 238 VAL A N 1
ATOM 1893 C CA . VAL A 1 238 ? 20.286 -14.859 8.114 1.00 49.47 238 VAL A CA 1
ATOM 1894 C C . VAL A 1 238 ? 21.748 -15.302 8.287 1.00 49.47 238 VAL A C 1
ATOM 1896 O O . VAL A 1 238 ? 22.616 -14.840 7.553 1.00 49.47 238 VAL A O 1
ATOM 1899 N N . VAL A 1 2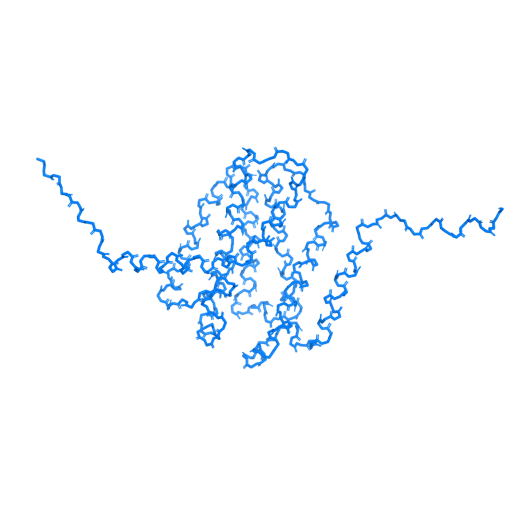39 ? 22.032 -16.258 9.179 1.00 43.81 239 VAL A N 1
ATOM 1900 C CA . VAL A 1 239 ? 23.372 -16.848 9.349 1.00 43.81 239 VAL A CA 1
ATOM 1901 C C . VAL A 1 239 ? 23.316 -18.361 9.116 1.00 43.81 239 VAL A C 1
ATOM 1903 O O . VAL A 1 239 ? 23.209 -19.129 10.072 1.00 43.81 239 VAL A O 1
ATOM 1906 N N . PRO A 1 240 ? 23.405 -18.839 7.864 1.00 44.97 240 PRO A N 1
ATOM 1907 C CA . PRO A 1 240 ? 23.829 -20.203 7.616 1.00 44.97 240 PRO A CA 1
ATOM 1908 C C . PRO A 1 240 ? 25.351 -20.254 7.805 1.00 44.97 240 PRO A C 1
ATOM 1910 O O . PRO A 1 240 ? 26.109 -19.871 6.918 1.00 44.97 240 PRO A O 1
ATOM 1913 N N . GLY A 1 241 ? 25.794 -20.692 8.985 1.00 50.06 241 GLY A N 1
ATOM 1914 C CA . GLY A 1 241 ? 27.197 -21.019 9.250 1.00 50.06 241 GLY A CA 1
ATOM 1915 C C . GLY A 1 241 ? 27.888 -20.096 10.250 1.00 50.06 241 GLY A C 1
ATOM 1916 O O . GLY A 1 241 ? 28.437 -19.064 9.874 1.00 50.06 241 GLY A O 1
ATOM 1917 N N . ARG A 1 242 ? 27.873 -20.507 11.524 1.00 41.56 242 ARG A N 1
ATOM 1918 C CA . ARG A 1 242 ? 28.934 -20.339 12.545 1.00 41.56 242 ARG A CA 1
ATOM 1919 C C . ARG A 1 242 ? 28.383 -20.784 13.905 1.00 41.56 242 ARG A C 1
ATOM 1921 O O . ARG A 1 242 ? 28.162 -19.963 14.784 1.00 41.56 242 ARG A O 1
ATOM 1928 N N . CYS A 1 243 ? 28.129 -22.082 14.060 1.00 38.91 243 CYS A N 1
ATOM 1929 C CA . CYS A 1 243 ? 27.950 -22.681 15.388 1.00 38.91 243 CYS A CA 1
ATOM 1930 C C . CYS A 1 243 ? 28.423 -24.144 15.503 1.00 38.91 243 CYS A C 1
ATOM 1932 O O . CYS A 1 243 ? 28.158 -24.745 16.531 1.00 38.91 243 CYS A O 1
ATOM 1934 N N . ASP A 1 244 ? 29.187 -24.674 14.536 1.00 37.97 244 ASP A N 1
ATOM 1935 C CA . ASP A 1 244 ? 29.707 -26.060 14.572 1.00 37.97 244 ASP A CA 1
ATOM 1936 C C . ASP A 1 244 ? 31.247 -26.140 14.569 1.00 37.97 244 ASP A C 1
ATOM 1938 O O . ASP A 1 244 ? 31.831 -27.058 14.014 1.00 37.97 244 ASP A O 1
ATOM 1942 N N . LEU A 1 245 ? 31.956 -25.172 15.164 1.00 40.75 245 LEU A N 1
ATOM 1943 C CA . LEU A 1 245 ? 33.435 -25.171 15.165 1.00 40.75 245 LEU A CA 1
ATOM 1944 C C . LEU A 1 245 ? 34.084 -25.032 16.548 1.00 40.75 245 LEU A C 1
ATOM 1946 O O . LEU A 1 245 ? 35.258 -24.687 16.642 1.00 40.75 245 LEU A O 1
ATOM 1950 N N . ALA A 1 246 ? 33.353 -25.335 17.625 1.00 36.62 246 ALA A N 1
ATOM 1951 C CA . ALA A 1 246 ? 33.891 -25.260 18.989 1.00 36.62 246 ALA A CA 1
ATOM 1952 C C . ALA A 1 246 ? 33.869 -26.582 19.783 1.00 36.62 246 ALA A C 1
ATOM 1954 O O . ALA A 1 246 ? 34.255 -26.567 20.947 1.00 36.62 246 ALA A O 1
ATOM 1955 N N . MET A 1 247 ? 33.475 -27.721 19.195 1.00 39.16 247 MET A N 1
ATOM 1956 C CA . MET A 1 247 ? 33.363 -28.989 19.946 1.00 39.16 247 MET A CA 1
ATOM 1957 C C . MET A 1 247 ? 34.089 -30.203 19.342 1.00 39.16 247 MET A C 1
ATOM 1959 O O . MET A 1 247 ? 33.903 -31.310 19.828 1.00 39.16 247 MET A O 1
ATOM 1963 N N . GLU A 1 248 ? 34.959 -30.010 18.345 1.00 37.19 248 GLU A N 1
ATOM 1964 C CA . GLU A 1 248 ? 35.664 -31.118 17.664 1.00 37.19 248 GLU A CA 1
ATOM 1965 C C . GLU A 1 248 ? 37.201 -30.986 17.701 1.00 37.19 248 GLU A C 1
ATOM 1967 O O . GLU A 1 248 ? 37.916 -31.476 16.836 1.00 37.19 248 GLU A O 1
ATOM 1972 N N . ARG A 1 249 ? 37.742 -30.299 18.719 1.00 39.31 249 ARG A N 1
ATOM 1973 C CA . ARG A 1 249 ? 39.193 -30.261 19.016 1.00 39.31 249 ARG A CA 1
ATOM 1974 C C . ARG A 1 249 ? 39.520 -30.588 20.478 1.00 39.31 249 ARG A C 1
ATOM 1976 O O . ARG A 1 249 ? 40.452 -30.035 21.049 1.00 39.31 249 ARG A O 1
ATOM 1983 N N . ALA A 1 250 ? 38.732 -31.472 21.086 1.00 42.75 250 ALA A N 1
ATOM 1984 C CA . ALA A 1 250 ? 39.025 -32.047 22.404 1.00 42.75 250 ALA A CA 1
ATOM 1985 C C . ALA A 1 250 ? 39.031 -33.587 22.401 1.00 42.75 250 ALA A C 1
ATOM 1987 O O . ALA A 1 250 ? 39.136 -34.209 23.453 1.00 42.75 250 ALA A O 1
ATOM 1988 N N . CYS A 1 251 ? 38.926 -34.216 21.230 1.00 39.69 251 CYS A N 1
ATOM 1989 C CA . CYS A 1 251 ? 39.023 -35.662 21.092 1.00 39.69 251 CYS A CA 1
ATOM 1990 C C . CYS A 1 251 ? 39.576 -35.981 19.702 1.00 39.69 251 CYS A C 1
ATOM 1992 O O . CYS A 1 251 ? 38.797 -36.225 18.791 1.00 39.69 251 CYS A O 1
ATOM 1994 N N . LEU A 1 252 ? 40.892 -35.823 19.535 1.00 37.44 252 LEU A N 1
ATOM 1995 C CA . LEU A 1 252 ? 41.793 -36.522 18.606 1.00 37.44 252 LEU A CA 1
ATOM 1996 C C . LEU A 1 252 ? 43.219 -36.008 18.848 1.00 37.44 252 LEU A C 1
ATOM 1998 O O . LEU A 1 252 ? 43.392 -34.767 18.886 1.00 37.44 252 LEU A O 1
#

pLDDT: mean 81.57, std 16.02, range [36.62, 97.5]

Solvent-accessible surface area (backbone atoms only — not comparable to full-atom values): 13974 Å² total; per-residue (Å²): 136,85,82,81,79,78,76,78,83,51,71,69,59,52,52,53,50,50,55,48,53,52,40,57,48,14,30,18,18,62,65,52,28,63,60,41,46,52,44,38,44,59,51,45,81,87,56,98,43,88,87,37,67,54,50,53,53,52,50,52,35,44,37,41,54,46,24,30,44,59,40,36,55,43,53,53,72,39,45,73,64,48,72,73,41,88,70,44,62,34,45,67,65,16,49,70,70,53,73,69,55,44,67,48,42,63,58,50,41,51,61,58,44,50,63,52,54,52,53,45,34,72,72,55,31,77,67,45,56,57,53,49,51,53,51,52,48,52,52,41,45,40,54,36,89,93,60,27,21,59,48,34,64,69,45,40,43,58,56,35,39,59,64,52,52,40,40,53,49,37,12,54,60,63,73,38,66,76,69,57,69,64,56,53,54,49,52,28,43,53,38,26,36,54,50,46,53,52,38,53,77,38,33,68,67,34,53,77,71,71,47,43,33,54,23,56,74,62,28,64,67,53,38,51,51,51,37,47,49,50,61,54,55,48,64,64,70,78,52,87,81,88,85,88,84,85,81,81,83,83,80,130

Nearest PDB structures (foldseek):
  4tq4-assembly3_C  TM=7.564E-01  e=4.813E-04  Archaeoglobus fulgidus DSM 4304
  8j8j-assembly1_B  TM=7.079E-01  e=5.528E-03  Mycobacterium tuberculosis H37Rv
  8j8k-assembly1_A  TM=7.229E-01  e=1.063E-02  Mycobacterium tuberculosis H37Rv
  4od4-assembly1_A  TM=6.167E-01  e=3.901E-03  Aeropyrum pernix K1
  4xlx-assembly2_D  TM=4.699E-01  e=4.965E+00  Bradyrhizobium diazoefficiens USDA 110

Radius of gyration: 22.13 Å; Cα contacts (8 Å, |Δi|>4): 265; chains: 1; bounding box: 61×77×57 Å